Protein AF-A0A109FJD1-F1 (afdb_monomer_lite)

Foldseek 3Di:
DDDDDDDDDDDDDDDDDDDDDDDDDDDPPVVVVVVVVVVVVVVVVVVVVVVVVVVVVVVVVPVPDDPPPPDPDFDDDDADDLLNLLCVLQPGDDPLLVVVSVLLSCAVPVPVVDDPVLNVQQSVQCSVVRSDQWRARPVDPARWGFGDDPSYTDTDGHDDPVCPVCPVVRPPPVVPVVVVVVVPPD

pLDDT: mean 79.1, std 19.01, range [45.84, 98.25]

Structure (mmCIF, N/CA/C/O backbone):
data_AF-A0A109FJD1-F1
#
_entry.id   AF-A0A109FJD1-F1
#
loop_
_atom_site.group_PDB
_atom_site.id
_atom_site.type_symbol
_atom_site.label_atom_id
_atom_site.label_alt_id
_atom_site.label_comp_id
_atom_site.label_asym_id
_atom_site.label_entity_id
_atom_site.label_seq_id
_atom_site.pdbx_PDB_ins_code
_atom_site.Cartn_x
_atom_site.Cartn_y
_atom_site.Cartn_z
_atom_site.occupancy
_atom_site.B_iso_or_equiv
_atom_site.auth_seq_id
_atom_site.auth_comp_id
_atom_site.auth_asym_id
_atom_site.auth_atom_id
_atom_site.pdbx_PDB_model_num
ATOM 1 N N . MET A 1 1 ? 14.997 -7.482 -42.307 1.00 49.81 1 MET A N 1
ATOM 2 C CA . MET A 1 1 ? 13.687 -7.586 -42.983 1.00 49.81 1 MET A CA 1
ATOM 3 C C . MET A 1 1 ? 13.330 -9.052 -43.141 1.00 49.81 1 MET A C 1
ATOM 5 O O . MET A 1 1 ? 13.873 -9.652 -44.048 1.00 49.81 1 MET A O 1
ATOM 9 N N . LEU A 1 2 ? 12.473 -9.619 -42.292 1.00 47.22 2 LEU A N 1
ATOM 10 C CA . LEU A 1 2 ? 11.685 -10.825 -42.589 1.00 47.22 2 LEU A CA 1
ATOM 11 C C . LEU A 1 2 ? 10.472 -10.792 -41.646 1.00 47.22 2 LEU A C 1
ATOM 13 O O . LEU A 1 2 ? 10.624 -10.895 -40.432 1.00 47.22 2 LEU A O 1
ATOM 17 N N . GLY A 1 3 ? 9.299 -10.500 -42.211 1.00 45.84 3 GLY A N 1
ATOM 18 C CA . GLY A 1 3 ? 8.030 -10.373 -41.494 1.00 45.84 3 GLY A CA 1
ATOM 19 C C . GLY A 1 3 ? 7.325 -11.719 -41.351 1.00 45.84 3 GLY A C 1
ATOM 20 O O . GLY A 1 3 ? 7.374 -12.547 -42.259 1.00 45.84 3 GLY A O 1
ATOM 21 N N . LEU A 1 4 ? 6.656 -11.918 -40.217 1.00 63.09 4 LEU A N 1
ATOM 22 C CA . LEU A 1 4 ? 5.796 -13.071 -39.953 1.00 63.09 4 LEU A CA 1
ATOM 23 C C . LEU A 1 4 ? 4.315 -12.659 -40.068 1.00 63.09 4 LEU A C 1
ATOM 25 O O . LEU A 1 4 ? 3.967 -11.552 -39.649 1.00 63.09 4 LEU A O 1
ATOM 29 N N . PRO A 1 5 ? 3.436 -13.514 -40.624 1.00 65.62 5 PRO A N 1
ATOM 30 C CA . PRO A 1 5 ? 2.029 -13.183 -40.816 1.00 65.62 5 PRO A CA 1
ATOM 31 C C . PRO A 1 5 ? 1.189 -13.396 -39.547 1.00 65.62 5 PRO A C 1
ATOM 33 O O . PRO A 1 5 ? 1.209 -14.455 -38.920 1.00 65.62 5 PRO A O 1
ATOM 36 N N . VAL A 1 6 ? 0.394 -12.377 -39.220 1.00 64.12 6 VAL A N 1
ATOM 37 C CA . VAL A 1 6 ? -0.680 -12.391 -38.219 1.00 64.12 6 VAL A CA 1
ATOM 38 C C . VAL A 1 6 ? -1.896 -13.116 -38.798 1.00 64.12 6 VAL A C 1
ATOM 40 O O . VAL A 1 6 ? -2.381 -12.755 -39.868 1.00 64.12 6 VAL A O 1
ATOM 43 N N . ASN A 1 7 ? -2.406 -14.121 -38.085 1.00 58.47 7 ASN A N 1
ATOM 44 C CA . ASN A 1 7 ? -3.598 -14.875 -38.468 1.00 58.47 7 ASN A CA 1
ATOM 45 C C . ASN A 1 7 ? -4.717 -14.604 -37.447 1.00 58.47 7 ASN A C 1
ATOM 47 O O . ASN A 1 7 ? -4.737 -15.172 -36.356 1.00 58.47 7 ASN A O 1
ATOM 51 N N . THR A 1 8 ? -5.627 -13.687 -37.775 1.00 61.50 8 THR A N 1
ATOM 52 C CA . THR A 1 8 ? -6.788 -13.313 -36.958 1.00 61.50 8 THR A CA 1
ATOM 53 C C . THR A 1 8 ? -8.001 -14.161 -37.340 1.00 61.50 8 THR A C 1
ATOM 55 O O . THR A 1 8 ? -8.627 -13.956 -38.377 1.00 61.50 8 THR A O 1
ATOM 58 N N . ARG A 1 9 ? -8.376 -15.118 -36.481 1.00 64.38 9 ARG A N 1
ATOM 59 C CA . ARG A 1 9 ? -9.633 -15.876 -36.602 1.00 64.38 9 ARG A CA 1
ATOM 60 C C . ARG A 1 9 ? -10.670 -15.318 -35.626 1.00 64.38 9 ARG A C 1
ATOM 62 O O . ARG A 1 9 ? -10.532 -15.465 -34.417 1.00 64.38 9 ARG A O 1
ATOM 69 N N . ALA A 1 10 ? -11.704 -14.678 -36.165 1.00 69.25 10 ALA A N 1
ATOM 70 C CA . ALA A 1 10 ? -12.868 -14.209 -35.417 1.00 69.25 10 ALA A CA 1
ATOM 71 C C . ALA A 1 10 ? -13.862 -15.361 -35.140 1.00 69.25 10 ALA A C 1
ATOM 73 O O . ALA A 1 10 ? -14.080 -16.187 -36.032 1.00 69.25 10 ALA A O 1
ATOM 74 N N . PRO A 1 11 ? -14.509 -15.421 -33.959 1.00 71.06 11 PRO A N 1
ATOM 75 C CA . PRO A 1 11 ? -15.588 -16.370 -33.697 1.00 71.06 11 PRO A CA 1
ATOM 76 C C . PRO A 1 11 ? -16.971 -15.859 -34.166 1.00 71.06 11 PRO A C 1
ATOM 78 O O . PRO A 1 11 ? -17.219 -14.649 -34.191 1.00 71.06 11 PRO A O 1
ATOM 81 N N . PRO A 1 12 ? -17.899 -16.770 -34.528 1.00 64.31 12 PRO A N 1
ATOM 82 C CA . PRO A 1 12 ? -19.206 -16.427 -35.082 1.00 64.31 12 PRO A CA 1
ATOM 83 C C . PRO A 1 12 ? -20.255 -16.030 -34.025 1.00 64.31 12 PRO A C 1
ATOM 85 O O . PRO A 1 12 ? -20.358 -16.608 -32.944 1.00 64.31 12 PRO A O 1
ATOM 88 N N . ARG A 1 13 ? -21.090 -15.054 -34.410 1.00 58.47 13 ARG A N 1
ATOM 89 C CA . ARG A 1 13 ? -22.325 -14.605 -33.743 1.00 58.47 13 ARG A CA 1
ATOM 90 C C . ARG A 1 13 ? -23.317 -15.762 -33.561 1.00 58.47 13 ARG A C 1
ATOM 92 O O . ARG A 1 13 ? -23.808 -16.305 -34.547 1.00 58.47 13 ARG A O 1
ATOM 99 N N . SER A 1 14 ? -23.690 -16.050 -32.314 1.00 61.91 14 SER A N 1
ATOM 100 C CA . SER A 1 14 ? -24.817 -16.931 -31.983 1.00 61.91 14 SER A CA 1
ATOM 101 C C . SER A 1 14 ? -26.117 -16.134 -31.826 1.00 61.91 14 SER A C 1
ATOM 103 O O . SER A 1 14 ? -26.180 -15.096 -31.165 1.00 61.91 14 SER A O 1
ATOM 105 N N . THR A 1 15 ? -27.146 -16.626 -32.504 1.00 57.72 15 THR A N 1
ATOM 106 C CA . THR A 1 15 ? -28.485 -16.071 -32.703 1.00 57.72 15 THR A CA 1
ATOM 107 C C . THR A 1 15 ? -29.364 -16.130 -31.451 1.00 57.72 15 THR A C 1
ATOM 109 O O . THR A 1 15 ? -29.550 -17.194 -30.862 1.00 57.72 15 THR A O 1
ATOM 112 N N . ARG A 1 16 ? -30.002 -15.000 -31.114 1.00 52.22 16 ARG A N 1
ATOM 113 C CA . ARG A 1 16 ? -31.136 -14.921 -30.178 1.00 52.22 16 ARG A CA 1
ATOM 114 C C . ARG A 1 16 ? -32.320 -15.722 -30.721 1.00 52.22 16 ARG A C 1
ATOM 116 O O . ARG A 1 16 ? -32.785 -15.452 -31.824 1.00 52.22 16 ARG A O 1
ATOM 123 N N . ARG A 1 17 ? -32.860 -16.634 -29.913 1.00 57.47 17 ARG A N 1
ATOM 124 C CA . ARG A 1 17 ? -34.163 -17.262 -30.147 1.00 57.47 17 ARG A CA 1
ATOM 125 C C . ARG A 1 17 ? -35.140 -16.699 -29.113 1.00 57.47 17 ARG A C 1
ATOM 127 O O . ARG A 1 17 ? -35.022 -16.982 -27.926 1.00 57.47 17 ARG A O 1
ATOM 134 N N . ALA A 1 18 ? -36.043 -15.834 -29.569 1.00 51.66 18 ALA A N 1
ATOM 135 C CA . ALA A 1 18 ? -37.172 -15.353 -28.786 1.00 51.66 18 ALA A CA 1
ATOM 136 C C . ALA A 1 18 ? -38.241 -16.452 -28.754 1.00 51.66 18 ALA A C 1
ATOM 138 O O . ALA A 1 18 ? -38.672 -16.921 -29.805 1.00 51.66 18 ALA A O 1
ATOM 139 N N . LEU A 1 19 ? -38.643 -16.870 -27.556 1.00 60.66 19 LEU A N 1
ATOM 140 C CA . LEU A 1 19 ? -39.809 -17.718 -27.345 1.00 60.66 19 LEU A CA 1
ATOM 141 C C . LEU A 1 19 ? -40.914 -16.847 -26.756 1.00 60.66 19 LEU A C 1
ATOM 143 O O . LEU A 1 19 ? -40.830 -16.374 -25.625 1.00 60.66 19 LEU A O 1
ATOM 147 N N . SER A 1 20 ? -41.921 -16.604 -27.587 1.00 55.50 20 SER A N 1
ATOM 148 C CA . SER A 1 20 ? -43.222 -16.083 -27.201 1.00 55.50 20 SER A CA 1
ATOM 149 C C . SER A 1 20 ? -44.052 -17.227 -26.626 1.00 55.50 20 SER A C 1
ATOM 151 O O . SER A 1 20 ? -44.209 -18.257 -27.277 1.00 55.50 20 SER A O 1
ATOM 153 N N . SER A 1 21 ? -44.635 -17.030 -25.447 1.00 48.75 21 SER A N 1
ATOM 154 C CA . SER A 1 21 ? -45.634 -17.947 -24.893 1.00 48.75 21 SER A CA 1
ATOM 155 C C . SER A 1 21 ? -46.810 -17.165 -24.308 1.00 48.75 21 SER A C 1
ATOM 157 O O . SER A 1 21 ? -46.728 -16.572 -23.238 1.00 48.75 21 SER A O 1
ATOM 159 N N . SER A 1 22 ? -47.864 -17.133 -25.128 1.00 48.97 22 SER A N 1
ATOM 160 C CA . SER A 1 22 ? -49.299 -17.243 -24.831 1.00 48.97 22 SER A CA 1
ATOM 161 C C . SER A 1 22 ? -49.804 -16.891 -23.425 1.00 48.97 22 SER A C 1
ATOM 163 O O . SER A 1 22 ? -49.641 -17.654 -22.473 1.00 48.97 22 SER A O 1
ATOM 165 N N . ALA A 1 23 ? -50.569 -15.799 -23.362 1.00 48.03 23 ALA A N 1
ATOM 166 C CA . ALA A 1 23 ? -51.483 -15.477 -22.275 1.00 48.03 23 ALA A CA 1
ATOM 167 C C . ALA A 1 23 ? -52.759 -16.338 -22.367 1.00 48.03 23 ALA A C 1
ATOM 169 O O . ALA A 1 23 ? -53.509 -16.248 -23.338 1.00 48.03 23 ALA A O 1
ATOM 170 N N . GLY A 1 24 ? -53.004 -17.161 -21.345 1.00 45.94 24 GLY A N 1
ATOM 171 C CA . GLY A 1 24 ? -54.270 -17.859 -21.125 1.00 45.94 24 GLY A CA 1
ATOM 172 C C . GLY A 1 24 ? -55.135 -17.084 -20.134 1.00 45.94 24 GLY A C 1
ATOM 173 O O . GLY A 1 24 ? -54.788 -16.961 -18.962 1.00 45.94 24 GLY A O 1
ATOM 174 N N . SER A 1 25 ? -56.255 -16.552 -20.619 1.00 54.56 25 SER A N 1
ATOM 175 C CA . SER A 1 25 ? -57.298 -15.909 -19.816 1.00 54.56 25 SER A CA 1
ATOM 176 C C . SER A 1 25 ? -58.244 -16.972 -19.263 1.00 54.56 25 SER A C 1
ATOM 178 O O . SER A 1 25 ? -59.047 -17.523 -20.013 1.00 54.56 25 SER A O 1
ATOM 180 N N . THR A 1 26 ? -58.195 -17.243 -17.955 1.00 51.62 26 THR A N 1
ATOM 181 C CA . THR A 1 26 ? -59.226 -18.049 -17.280 1.00 51.62 26 THR A CA 1
ATOM 182 C C . THR A 1 26 ? -59.579 -17.515 -15.890 1.00 51.62 26 THR A C 1
ATOM 184 O O . THR A 1 26 ? -58.764 -17.510 -14.971 1.00 51.62 26 THR A O 1
ATOM 187 N N . SER A 1 27 ? -60.863 -17.181 -15.741 1.00 50.44 27 SER A N 1
ATOM 188 C CA . SER A 1 27 ? -61.660 -17.094 -14.506 1.00 50.44 27 SER A CA 1
ATOM 189 C C . SER A 1 27 ? -61.334 -15.963 -13.511 1.00 50.44 27 SER A C 1
ATOM 191 O O . SER A 1 27 ? -60.470 -16.047 -12.642 1.00 50.44 27 SER A O 1
ATOM 193 N N . SER A 1 28 ? -62.120 -14.887 -13.592 1.00 57.44 28 SER A N 1
ATOM 194 C CA . SER A 1 28 ? -61.986 -13.656 -12.800 1.00 57.44 28 SER A CA 1
ATOM 195 C C . SER A 1 28 ? -62.642 -13.696 -11.409 1.00 57.44 28 SER A C 1
ATOM 197 O O . SER A 1 28 ? -62.709 -12.659 -10.748 1.00 57.44 28 SER A O 1
ATOM 199 N N . TRP A 1 29 ? -63.094 -14.857 -10.916 1.00 51.25 29 TRP A N 1
ATOM 200 C CA . TRP A 1 29 ? -63.837 -14.922 -9.644 1.00 51.25 29 TRP A CA 1
ATOM 201 C C . TRP A 1 29 ? -63.125 -15.621 -8.481 1.00 51.25 29 TRP A C 1
ATOM 203 O O . TRP A 1 29 ? -63.390 -15.303 -7.324 1.00 51.25 29 TRP A O 1
ATOM 213 N N . THR A 1 30 ? -62.125 -16.461 -8.750 1.00 55.06 30 THR A N 1
ATOM 214 C CA . THR A 1 30 ? -61.234 -17.018 -7.714 1.00 55.06 30 THR A CA 1
ATOM 215 C C . THR A 1 30 ? -60.030 -16.107 -7.436 1.00 55.06 30 THR A C 1
ATOM 217 O O . THR A 1 30 ? -59.532 -16.058 -6.312 1.00 55.06 30 THR A O 1
ATOM 220 N N . SER A 1 31 ? -59.617 -15.296 -8.415 1.00 58.56 31 SER A N 1
ATOM 221 C CA . SER A 1 31 ? -58.395 -14.479 -8.370 1.00 58.56 31 SER A CA 1
ATOM 222 C C . SER A 1 31 ? -58.352 -13.447 -7.230 1.00 58.56 31 SER A C 1
ATOM 224 O O . SER A 1 31 ? -57.312 -13.283 -6.596 1.00 58.56 31 SER A O 1
ATOM 226 N N . ARG A 1 32 ? -59.480 -12.817 -6.864 1.00 65.88 32 ARG A N 1
ATOM 227 C CA . ARG A 1 32 ? -59.497 -11.843 -5.751 1.00 65.88 32 ARG A CA 1
ATOM 228 C C . ARG A 1 32 ? -59.215 -12.479 -4.388 1.00 65.88 32 ARG A C 1
ATOM 230 O O . ARG A 1 32 ? -58.542 -11.861 -3.572 1.00 65.88 32 ARG A O 1
ATOM 237 N N . ARG A 1 33 ? -59.684 -13.707 -4.136 1.00 76.38 33 ARG A N 1
ATOM 238 C CA . ARG A 1 33 ? -59.416 -14.402 -2.862 1.00 76.38 33 ARG A CA 1
ATOM 239 C C . ARG A 1 33 ? -57.966 -14.878 -2.781 1.00 76.38 33 ARG A C 1
ATOM 241 O O . ARG A 1 33 ? -57.342 -14.734 -1.734 1.00 76.38 33 ARG A O 1
ATOM 248 N N . TYR A 1 34 ? -57.416 -15.355 -3.897 1.00 79.06 34 TYR A N 1
ATOM 249 C CA . TYR A 1 34 ? -56.001 -15.717 -3.982 1.00 79.06 34 TYR A CA 1
ATOM 250 C C . TYR A 1 34 ? -55.080 -14.504 -3.828 1.00 79.06 34 TYR A C 1
ATOM 252 O O . TYR A 1 34 ? -54.094 -14.586 -3.106 1.00 79.06 34 TYR A O 1
ATOM 260 N N . LEU A 1 35 ? -55.421 -13.360 -4.426 1.00 79.94 35 LEU A N 1
ATOM 261 C CA . LEU A 1 35 ? -54.614 -12.145 -4.321 1.00 79.94 35 LEU A CA 1
ATOM 262 C C . LEU A 1 35 ? -54.555 -11.614 -2.881 1.00 79.94 35 LEU A C 1
ATOM 264 O O . LEU A 1 35 ? -53.484 -11.235 -2.416 1.00 79.94 35 LEU A O 1
ATOM 268 N N . VAL A 1 36 ? -55.669 -11.662 -2.142 1.00 83.31 36 VAL A N 1
ATOM 269 C CA . VAL A 1 36 ? -55.687 -11.283 -0.718 1.00 83.31 36 VAL A CA 1
ATOM 270 C C . VAL A 1 36 ? -54.828 -12.237 0.117 1.00 83.31 36 VAL A C 1
ATO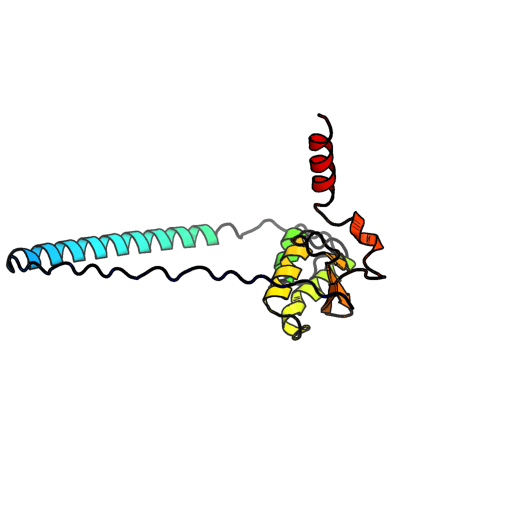M 272 O O . VAL A 1 36 ? -54.012 -11.773 0.909 1.00 83.31 36 VAL A O 1
ATOM 275 N N . LEU A 1 37 ? -54.939 -13.554 -0.092 1.00 84.06 37 LEU A N 1
ATOM 276 C CA . LEU A 1 37 ? -54.106 -14.537 0.614 1.00 84.06 37 LEU A CA 1
ATOM 277 C C . LEU A 1 37 ? -52.610 -14.343 0.331 1.00 84.06 37 LEU A C 1
ATOM 279 O O . LEU A 1 37 ? -51.811 -14.336 1.264 1.00 84.06 37 LEU A O 1
ATOM 283 N N . VAL A 1 38 ? -52.230 -14.118 -0.931 1.00 86.44 38 VAL A N 1
ATOM 284 C CA . VAL A 1 38 ? -50.830 -13.866 -1.311 1.00 86.44 38 VAL A CA 1
ATOM 285 C C . VAL A 1 38 ? -50.305 -12.587 -0.656 1.00 86.44 38 VAL A C 1
ATOM 287 O O . VAL A 1 38 ? -49.197 -12.596 -0.123 1.00 86.44 38 VAL A O 1
ATOM 290 N N . LEU A 1 39 ? -51.095 -11.509 -0.619 1.00 88.19 39 LEU A N 1
ATOM 291 C CA . LEU A 1 39 ? -50.696 -10.267 0.051 1.00 88.19 39 LEU A CA 1
ATOM 292 C C . LEU A 1 39 ? -50.501 -10.457 1.562 1.00 88.19 39 LEU A C 1
ATOM 294 O O . LEU A 1 39 ? -49.508 -9.971 2.104 1.00 88.19 39 LEU A O 1
ATOM 298 N N . PHE A 1 40 ? -51.380 -11.208 2.235 1.00 89.38 40 PHE A N 1
ATOM 299 C CA . PHE A 1 40 ? -51.209 -11.532 3.656 1.00 89.38 40 PHE A CA 1
ATOM 300 C C . PHE A 1 40 ? -49.962 -12.389 3.914 1.00 89.38 40 PHE A C 1
ATOM 302 O O . PHE A 1 40 ? -49.220 -12.111 4.857 1.00 89.38 40 PHE A O 1
ATOM 309 N N . CYS A 1 41 ? -49.678 -13.379 3.063 1.00 90.31 41 CYS A N 1
ATOM 310 C CA . CYS A 1 41 ? -48.459 -14.184 3.172 1.00 90.31 41 CYS A CA 1
ATOM 311 C C . CYS A 1 41 ? -47.192 -13.340 2.975 1.00 90.31 41 CYS A C 1
ATOM 313 O O . CYS A 1 41 ? -46.251 -13.463 3.758 1.00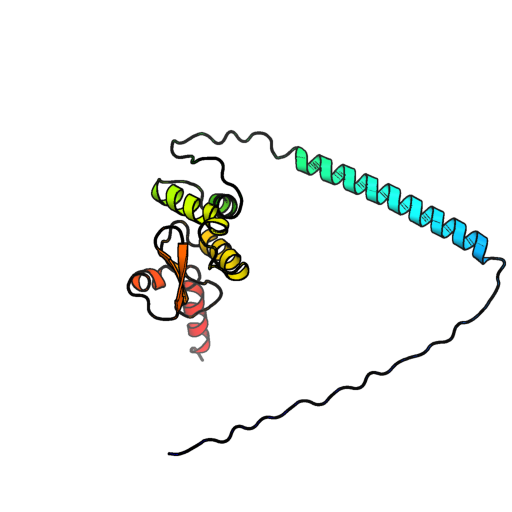 90.31 41 CYS A O 1
ATOM 315 N N . MET A 1 42 ? -47.173 -12.454 1.974 1.00 92.25 42 MET A N 1
ATOM 316 C CA . MET A 1 42 ? -46.027 -11.578 1.708 1.00 92.25 42 MET A CA 1
ATOM 317 C C . MET A 1 42 ? -45.814 -10.562 2.837 1.00 92.25 42 MET A C 1
ATOM 319 O O . MET A 1 42 ? -44.679 -10.358 3.262 1.00 92.25 42 MET A O 1
ATOM 323 N N . ALA A 1 43 ? -46.888 -9.977 3.378 1.00 90.19 43 ALA A N 1
ATOM 324 C CA . ALA A 1 43 ? -46.806 -9.074 4.526 1.00 90.19 43 ALA A CA 1
ATOM 325 C C . ALA A 1 43 ? -46.304 -9.798 5.788 1.00 90.19 43 ALA A C 1
ATOM 327 O O . ALA A 1 43 ? -45.419 -9.290 6.476 1.00 90.19 43 ALA A O 1
ATOM 328 N N . GLY A 1 44 ? -46.800 -11.011 6.060 1.00 89.12 44 GLY A N 1
ATOM 329 C CA . GLY A 1 44 ? -46.321 -11.841 7.167 1.00 89.12 44 GLY A CA 1
ATOM 330 C C . GLY A 1 44 ? -44.837 -12.194 7.037 1.00 89.12 44 GLY A C 1
ATOM 331 O O . GLY A 1 44 ? -44.074 -12.022 7.988 1.00 89.12 44 GLY A O 1
ATOM 332 N N . ALA A 1 45 ? -44.399 -12.608 5.844 1.00 87.81 45 ALA A N 1
ATOM 333 C CA . ALA A 1 45 ? -42.994 -12.900 5.567 1.00 87.81 45 ALA A CA 1
ATOM 334 C C . ALA A 1 45 ? -42.101 -11.659 5.732 1.00 87.81 45 ALA A C 1
ATOM 336 O O . ALA A 1 45 ? -41.028 -11.758 6.327 1.00 87.81 45 ALA A O 1
ATOM 337 N N . LEU A 1 46 ? -42.556 -10.484 5.280 1.00 89.12 46 LEU A N 1
ATOM 338 C CA . LEU A 1 46 ? -41.833 -9.221 5.440 1.00 89.12 46 LEU A CA 1
ATOM 339 C C . LEU A 1 46 ? -41.654 -8.858 6.923 1.00 89.12 46 LEU A C 1
ATOM 341 O O . LEU A 1 46 ? -40.553 -8.504 7.337 1.00 89.12 46 LEU A O 1
ATOM 345 N N . VAL A 1 47 ? -42.702 -8.996 7.742 1.00 86.25 47 VAL A N 1
ATOM 346 C CA . VAL A 1 47 ? -42.636 -8.717 9.189 1.00 86.25 47 VAL A CA 1
ATOM 347 C C . VAL A 1 47 ? -41.669 -9.670 9.896 1.00 86.25 47 VAL A C 1
ATOM 349 O O . VAL A 1 47 ? -40.879 -9.233 10.736 1.00 86.25 47 VAL A O 1
ATOM 352 N N . VAL A 1 48 ? -41.671 -10.959 9.545 1.00 82.25 48 VAL A N 1
ATOM 353 C CA . VAL A 1 48 ? -40.702 -11.929 10.086 1.00 82.25 48 VAL A CA 1
ATOM 354 C C . VAL A 1 48 ? -39.277 -11.573 9.655 1.00 82.25 48 VAL A C 1
ATOM 356 O O . VAL A 1 48 ? -38.363 -11.600 10.480 1.00 82.25 48 VAL A O 1
ATOM 359 N N . PHE A 1 49 ? -39.078 -11.181 8.395 1.00 80.12 49 PHE A N 1
ATOM 360 C CA . PHE A 1 49 ? -37.763 -10.816 7.869 1.00 80.12 49 PHE A CA 1
ATOM 361 C C . PHE A 1 49 ? -37.204 -9.545 8.528 1.00 80.12 49 PHE A C 1
ATOM 363 O O . PHE A 1 49 ? -36.039 -9.523 8.928 1.00 80.12 49 PHE A O 1
ATOM 370 N N . LEU A 1 50 ? -38.038 -8.519 8.725 1.00 78.19 50 LEU A N 1
ATOM 371 C CA . LEU A 1 50 ? -37.662 -7.283 9.420 1.00 78.19 50 LEU A CA 1
ATOM 372 C C . LEU A 1 50 ? -37.329 -7.537 10.900 1.00 78.19 50 LEU A C 1
ATOM 374 O O . LEU A 1 50 ? -36.314 -7.043 11.396 1.00 78.19 50 LEU A O 1
ATOM 378 N N . ASN A 1 51 ? -38.107 -8.376 11.593 1.00 73.19 51 ASN A N 1
ATOM 379 C CA . ASN A 1 51 ? -37.800 -8.773 12.973 1.00 73.19 51 ASN A CA 1
ATOM 380 C C . ASN A 1 51 ? -36.498 -9.593 13.069 1.00 73.19 51 ASN A C 1
ATOM 382 O O . ASN A 1 51 ? -35.696 -9.383 13.982 1.00 73.19 51 ASN A O 1
ATOM 386 N N . ALA A 1 52 ? -36.233 -10.479 12.103 1.00 71.31 52 ALA A N 1
ATOM 387 C CA . ALA A 1 52 ? -34.991 -11.248 12.045 1.00 71.31 52 ALA A CA 1
ATOM 388 C C . ALA A 1 52 ? -33.758 -10.371 11.754 1.00 71.31 52 ALA A C 1
ATOM 390 O O . ALA A 1 52 ? -32.679 -10.628 12.297 1.00 71.31 52 ALA A O 1
ATOM 391 N N . GLN A 1 53 ? -33.895 -9.322 10.935 1.00 70.38 53 GLN A N 1
ATOM 392 C CA . GLN A 1 53 ? -32.818 -8.353 10.709 1.00 70.38 53 GLN A CA 1
ATOM 393 C C . GLN A 1 53 ? -32.535 -7.499 11.952 1.00 70.38 53 GLN A C 1
ATOM 395 O O . GLN A 1 53 ? -31.369 -7.304 12.298 1.00 70.38 53 GLN A O 1
ATOM 400 N N . SER A 1 54 ? -33.571 -7.080 12.684 1.00 63.34 54 SER A N 1
ATOM 401 C CA . SER A 1 54 ? -33.413 -6.329 13.938 1.00 63.34 54 SER A CA 1
ATOM 402 C C . SER A 1 54 ? -32.635 -7.128 15.000 1.00 63.34 54 SER A C 1
ATOM 404 O O . SER A 1 54 ? -31.684 -6.626 15.609 1.00 63.34 54 SER A O 1
ATOM 406 N N . ALA A 1 55 ? -32.927 -8.428 15.140 1.00 57.94 55 ALA A N 1
ATOM 407 C CA . ALA A 1 55 ? -32.208 -9.313 16.060 1.00 57.94 55 ALA A CA 1
ATOM 408 C C . ALA A 1 55 ? -30.733 -9.555 15.667 1.00 57.94 55 ALA A C 1
ATOM 410 O O . ALA A 1 55 ? -29.887 -9.785 16.539 1.00 57.94 55 ALA A O 1
ATOM 411 N N . LYS A 1 56 ? -30.396 -9.485 14.369 1.00 56.38 56 LYS A N 1
ATOM 412 C CA . LYS A 1 56 ? -29.005 -9.590 13.890 1.00 56.38 56 LYS A CA 1
ATOM 413 C C . LYS A 1 56 ? -28.205 -8.309 14.150 1.00 56.38 56 LYS A C 1
ATOM 415 O O . LYS A 1 56 ? -27.059 -8.416 14.587 1.00 56.38 56 LYS A O 1
ATOM 420 N N . SER A 1 57 ? -28.806 -7.126 13.998 1.00 56.34 57 SER A N 1
ATOM 421 C CA . SER A 1 57 ? -28.140 -5.853 14.327 1.00 56.34 57 SER A CA 1
ATOM 422 C C . SER A 1 57 ? -27.829 -5.715 15.822 1.00 56.34 57 SER A C 1
ATOM 424 O O . SER A 1 57 ? -26.749 -5.251 16.186 1.00 56.34 57 SER A O 1
ATOM 426 N N . ALA A 1 58 ? -28.695 -6.216 16.709 1.00 54.75 58 ALA A N 1
ATOM 427 C CA . ALA A 1 58 ? -28.445 -6.167 18.153 1.00 54.75 58 ALA A CA 1
ATOM 428 C C . ALA A 1 58 ? -27.280 -7.071 18.620 1.00 54.75 58 ALA A C 1
ATOM 430 O O . ALA A 1 58 ? -26.622 -6.769 19.618 1.00 54.75 58 ALA A O 1
ATOM 431 N N . ARG A 1 59 ? -26.972 -8.167 17.904 1.00 51.56 59 ARG A N 1
ATOM 432 C CA . ARG A 1 59 ? -25.842 -9.057 18.249 1.00 51.56 59 ARG A CA 1
ATOM 433 C C . ARG A 1 59 ? -24.483 -8.554 17.764 1.00 51.56 59 ARG A C 1
ATOM 435 O O . ARG A 1 59 ? -23.475 -8.931 18.358 1.00 51.56 59 ARG A O 1
ATOM 442 N N . LEU A 1 60 ? -24.440 -7.689 16.752 1.00 53.78 60 LEU A N 1
ATOM 443 C CA . LEU A 1 60 ? -23.191 -7.071 16.292 1.00 53.78 60 LEU A CA 1
ATOM 444 C C . LEU A 1 60 ? -22.763 -5.878 17.166 1.00 53.78 60 LEU A C 1
ATOM 446 O O . LEU A 1 60 ? -21.577 -5.578 17.234 1.00 53.78 60 LEU A O 1
ATOM 450 N N . GLY A 1 61 ? -23.682 -5.269 17.925 1.00 47.97 61 GLY A N 1
ATOM 451 C CA . GLY A 1 61 ? -23.365 -4.163 18.840 1.00 47.97 61 GLY A CA 1
ATOM 452 C C . GLY A 1 61 ? -22.724 -4.562 20.179 1.00 47.97 61 GLY A C 1
ATOM 453 O O . GLY A 1 61 ? -22.169 -3.708 20.861 1.00 47.97 61 GLY A O 1
ATOM 454 N N . ARG A 1 62 ? -22.767 -5.843 20.587 1.00 48.03 62 ARG A N 1
ATOM 455 C CA . ARG A 1 62 ? -22.375 -6.260 21.956 1.00 48.03 62 ARG A CA 1
ATOM 456 C C . ARG A 1 62 ? -21.049 -7.018 22.077 1.00 48.03 62 ARG A C 1
ATOM 458 O O . ARG A 1 62 ? -20.674 -7.385 23.184 1.00 48.03 62 ARG A O 1
ATOM 465 N N . ARG A 1 63 ? -20.321 -7.238 20.976 1.00 50.00 63 ARG A N 1
ATOM 466 C CA . ARG A 1 63 ? -18.948 -7.797 21.003 1.00 50.00 63 ARG A CA 1
ATOM 467 C C . ARG A 1 63 ? -17.842 -6.749 20.857 1.00 50.00 63 ARG A C 1
ATOM 469 O O . ARG A 1 63 ? -16.674 -7.114 20.849 1.00 50.00 63 ARG A O 1
ATOM 476 N N . SER A 1 64 ? -18.195 -5.465 20.808 1.00 49.19 64 SER A N 1
ATOM 477 C CA . SER A 1 64 ? -17.236 -4.357 20.699 1.00 49.19 64 SER A CA 1
ATOM 478 C C . SER A 1 64 ? -17.013 -3.617 22.023 1.00 49.19 64 SER A C 1
ATOM 480 O O . SER A 1 64 ? -16.744 -2.421 22.028 1.00 49.19 64 SER A O 1
ATOM 482 N N . LEU A 1 65 ? -17.143 -4.315 23.155 1.00 57.09 65 LEU A N 1
ATOM 483 C CA . LEU A 1 65 ? -16.774 -3.786 24.464 1.00 57.09 65 LEU A CA 1
ATOM 484 C C . LEU A 1 65 ? -15.715 -4.688 25.101 1.00 57.09 65 LEU A C 1
ATOM 486 O O . LEU A 1 65 ? -15.984 -5.815 25.510 1.00 57.09 65 LEU A O 1
ATOM 490 N N . SER A 1 66 ? -14.521 -4.104 25.206 1.00 47.53 66 SER A N 1
ATOM 491 C CA . SER A 1 66 ? -13.616 -4.294 26.339 1.00 47.53 66 SER A CA 1
ATOM 492 C C . SER A 1 66 ? -12.743 -5.547 26.330 1.00 47.53 66 SER A C 1
ATOM 494 O O . SER A 1 66 ? -12.745 -6.325 27.280 1.00 47.53 66 SER A O 1
ATOM 496 N N . ARG A 1 67 ? -11.859 -5.667 25.334 1.00 47.69 67 ARG A N 1
ATOM 497 C CA . ARG A 1 67 ? -10.494 -6.086 25.679 1.00 47.69 67 ARG A CA 1
ATOM 498 C C . ARG A 1 67 ? -9.698 -4.803 25.922 1.00 47.69 67 ARG A C 1
ATOM 500 O O . ARG A 1 67 ? -9.511 -4.054 24.964 1.00 47.69 67 ARG A O 1
ATOM 507 N N . PRO A 1 68 ? -9.273 -4.503 27.162 1.00 46.62 68 PRO A N 1
ATOM 508 C CA . PRO A 1 68 ? -8.326 -3.425 27.393 1.00 46.62 68 PRO A CA 1
ATOM 509 C C . PRO A 1 68 ? -7.078 -3.777 26.586 1.00 46.62 68 PRO A C 1
ATOM 511 O O . PRO A 1 68 ? -6.433 -4.794 26.849 1.00 46.62 68 PRO A O 1
ATOM 514 N N . ARG A 1 69 ? -6.789 -2.993 25.544 1.00 52.41 69 ARG A N 1
ATOM 515 C CA . ARG A 1 69 ? -5.507 -3.041 24.841 1.00 52.41 69 ARG A CA 1
ATOM 516 C C . ARG A 1 69 ? -4.490 -2.574 25.878 1.00 52.41 69 ARG A C 1
ATOM 518 O O . ARG A 1 69 ? -4.393 -1.386 26.165 1.00 52.41 69 ARG A O 1
ATOM 525 N N . THR A 1 70 ? -3.831 -3.523 26.536 1.00 48.00 70 THR A N 1
ATOM 526 C CA . THR A 1 70 ? -2.746 -3.243 27.469 1.00 48.00 70 THR A CA 1
ATOM 527 C C . THR A 1 70 ? -1.686 -2.456 26.709 1.00 48.00 70 THR A C 1
ATOM 529 O O . THR A 1 70 ? -1.097 -2.912 25.726 1.00 48.00 70 THR A O 1
ATOM 532 N N . SER A 1 71 ? -1.558 -1.201 27.122 1.00 47.19 71 SER A N 1
ATOM 533 C CA . SER A 1 71 ? -0.823 -0.139 26.463 1.00 47.19 71 SER A CA 1
ATOM 534 C C . SER A 1 71 ? 0.678 -0.314 26.674 1.00 47.19 71 SER A C 1
ATOM 536 O O . SER A 1 71 ? 1.280 0.288 27.560 1.00 47.19 71 SER A O 1
ATOM 538 N N . SER A 1 72 ? 1.309 -1.128 25.841 1.00 50.25 72 SER A N 1
ATOM 539 C CA . SER A 1 72 ? 2.759 -1.101 25.661 1.00 50.25 72 SER A CA 1
ATOM 540 C C . SER A 1 72 ? 3.138 0.020 24.679 1.00 50.25 72 SER A C 1
ATOM 542 O O . SER A 1 72 ? 3.371 -0.221 23.504 1.00 50.25 72 SER A O 1
ATOM 544 N N . GLY A 1 73 ? 3.127 1.265 25.164 1.00 52.41 73 GLY A N 1
ATOM 545 C CA . GLY A 1 73 ? 4.088 2.331 24.824 1.00 52.41 73 GLY A CA 1
ATOM 546 C C . GLY A 1 73 ? 4.303 2.846 23.388 1.00 52.41 73 GLY A C 1
ATOM 547 O O . GLY A 1 73 ? 5.119 3.751 23.245 1.00 52.41 73 GLY A O 1
ATOM 548 N N . LEU A 1 74 ? 3.636 2.348 22.343 1.00 59.25 74 LEU A N 1
ATOM 549 C CA . LEU A 1 74 ? 3.850 2.801 20.950 1.00 59.25 74 LEU A CA 1
ATOM 550 C C . LEU A 1 74 ? 2.558 2.942 20.121 1.00 59.25 74 LEU A C 1
ATOM 552 O O . LEU A 1 74 ? 2.609 2.921 18.897 1.00 59.25 74 LEU A O 1
ATOM 556 N N . TYR A 1 75 ? 1.402 3.084 20.770 1.00 60.34 75 TYR A N 1
ATOM 557 C CA . TYR A 1 75 ? 0.127 3.214 20.063 1.00 60.34 75 TYR A CA 1
ATOM 558 C C . TYR A 1 75 ? -0.003 4.614 19.452 1.00 60.34 75 TYR A C 1
ATOM 560 O O . TYR A 1 75 ? -0.073 5.612 20.175 1.00 60.34 75 TYR A O 1
ATOM 568 N N . GLY A 1 76 ? 0.010 4.673 18.123 1.00 62.56 76 GLY A N 1
ATOM 569 C CA . GLY A 1 76 ? -0.293 5.852 17.331 1.00 62.56 76 GLY A CA 1
ATOM 570 C C . GLY A 1 76 ? -1.743 6.298 17.515 1.00 62.56 76 GLY A C 1
ATOM 571 O O . GLY A 1 76 ? -2.533 5.684 18.233 1.00 62.56 76 GLY A O 1
ATOM 572 N N . LYS A 1 77 ? -2.086 7.427 16.892 1.00 78.44 77 LYS A N 1
ATOM 573 C CA . LYS A 1 77 ? -3.454 7.969 16.888 1.00 78.44 77 LYS A CA 1
ATOM 574 C C . LYS A 1 77 ? -4.434 6.931 16.336 1.00 78.44 77 LYS A C 1
ATOM 576 O O . LYS A 1 77 ? -4.054 6.149 15.469 1.00 78.44 77 LYS A O 1
ATOM 581 N N . ASP A 1 78 ? -5.692 6.984 16.777 1.00 87.31 78 ASP A N 1
ATOM 582 C CA . ASP 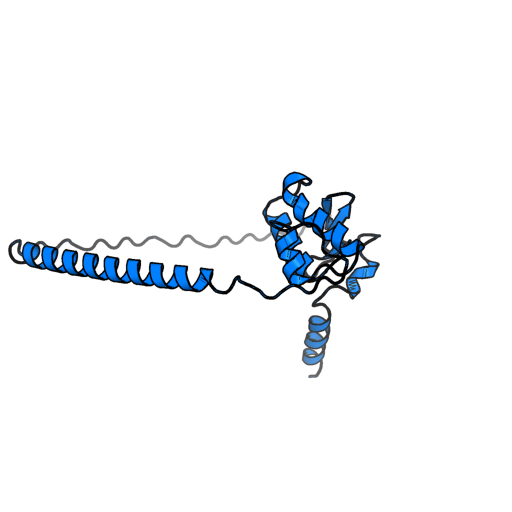A 1 78 ? -6.757 6.166 16.191 1.00 87.31 78 ASP A CA 1
ATOM 583 C C . ASP A 1 78 ? -6.783 6.346 14.666 1.00 87.31 78 ASP A C 1
ATOM 585 O O . ASP A 1 78 ? -6.929 7.461 14.152 1.00 87.31 78 ASP A O 1
ATOM 589 N N . ARG A 1 79 ? -6.602 5.234 13.948 1.00 91.31 79 ARG A N 1
ATOM 590 C CA . ARG A 1 79 ? -6.512 5.214 12.488 1.00 91.31 79 ARG A CA 1
ATOM 591 C C . ARG A 1 79 ? -7.869 4.936 11.866 1.00 91.31 79 ARG A C 1
ATOM 593 O O . ARG A 1 79 ? -8.710 4.238 12.432 1.00 91.31 79 ARG A O 1
ATOM 600 N N . VAL A 1 80 ? -8.051 5.420 10.642 1.00 93.31 80 VAL A N 1
ATOM 601 C CA . VAL A 1 80 ? -9.229 5.137 9.807 1.00 93.31 80 VAL A CA 1
ATOM 602 C C . VAL A 1 80 ? -8.805 4.685 8.407 1.00 93.31 80 VAL A C 1
ATOM 604 O O . VAL A 1 80 ? -7.635 4.792 8.039 1.00 93.31 80 VAL A O 1
ATOM 607 N N . GLY A 1 81 ? -9.751 4.145 7.635 1.00 94.75 81 GLY A N 1
ATOM 608 C CA . GLY A 1 81 ? -9.529 3.747 6.242 1.00 94.75 81 GLY A CA 1
ATOM 609 C C . GLY A 1 81 ? -8.424 2.697 6.068 1.00 94.75 81 GLY A C 1
ATOM 610 O O . GLY A 1 81 ? -8.324 1.746 6.848 1.00 94.75 81 GLY A O 1
ATOM 611 N N . ALA A 1 82 ? -7.592 2.894 5.043 1.00 96.00 82 ALA A N 1
ATOM 612 C CA . ALA A 1 82 ? -6.490 2.007 4.671 1.00 96.00 82 ALA A CA 1
ATOM 613 C C . ALA A 1 82 ? -5.476 1.785 5.810 1.00 96.00 82 ALA A C 1
ATOM 615 O O . ALA A 1 82 ? -5.100 0.645 6.082 1.00 96.00 82 ALA A O 1
ATOM 616 N N . GLY A 1 83 ? -5.092 2.839 6.539 1.00 95.69 83 GLY A N 1
ATOM 617 C CA . GLY A 1 83 ? 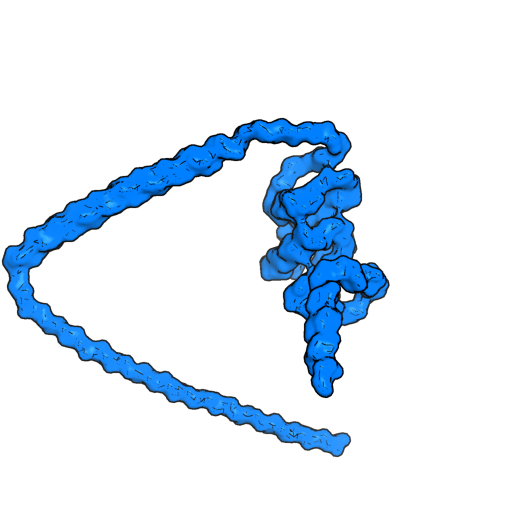-4.169 2.726 7.674 1.00 95.69 83 GLY A CA 1
ATOM 618 C C . GLY A 1 83 ? -4.700 1.810 8.780 1.00 95.69 83 GLY A C 1
ATOM 619 O O . GLY A 1 83 ? -3.987 0.922 9.238 1.00 95.69 83 GLY A O 1
ATOM 620 N N . ALA A 1 84 ? -5.977 1.946 9.152 1.00 95.56 84 ALA A N 1
ATOM 621 C CA . ALA A 1 84 ? -6.615 1.076 10.149 1.00 95.56 84 ALA A CA 1
ATOM 622 C C . ALA A 1 84 ? -6.740 -0.377 9.680 1.00 95.56 84 ALA A C 1
ATOM 624 O O . ALA A 1 84 ? -6.720 -1.321 10.473 1.00 95.56 84 ALA A O 1
ATOM 625 N N . GLU A 1 85 ? -6.943 -0.568 8.380 1.00 96.62 85 GLU A N 1
ATOM 626 C CA . GLU A 1 85 ? -7.057 -1.890 7.791 1.00 96.62 85 GLU A CA 1
ATOM 627 C C . GLU A 1 85 ? -5.733 -2.647 7.808 1.00 96.62 85 GLU A C 1
ATOM 629 O O . GLU A 1 85 ? -5.711 -3.829 8.163 1.00 96.62 85 GLU A O 1
ATOM 634 N N . VAL A 1 86 ? -4.636 -1.961 7.501 1.00 96.81 86 VAL A N 1
ATOM 635 C CA . VAL A 1 86 ? -3.299 -2.548 7.563 1.00 96.81 86 VAL A CA 1
ATOM 636 C C . VAL A 1 86 ? -2.808 -2.672 9.010 1.00 96.81 86 VAL A C 1
ATOM 638 O O . VAL A 1 86 ? -2.229 -3.700 9.357 1.00 96.81 86 VAL A O 1
ATOM 641 N N . GLU A 1 87 ? -3.118 -1.721 9.899 1.00 96.00 87 GLU A N 1
ATOM 642 C CA . GLU A 1 87 ? -2.799 -1.819 11.335 1.00 96.00 87 GLU A CA 1
ATOM 643 C C . GLU A 1 87 ? -3.414 -3.080 11.959 1.00 96.00 87 GLU A C 1
ATOM 645 O O . GLU A 1 87 ? -2.767 -3.764 12.748 1.00 96.00 87 GLU A O 1
ATOM 650 N N . ARG A 1 88 ? -4.640 -3.455 11.571 1.00 95.19 88 ARG A N 1
ATOM 651 C CA . ARG A 1 88 ? -5.269 -4.697 12.048 1.00 95.19 88 ARG A CA 1
ATOM 652 C C . ARG A 1 88 ? -4.487 -5.958 11.668 1.00 95.19 88 ARG A C 1
ATOM 654 O O . ARG A 1 88 ? -4.517 -6.918 12.433 1.00 95.19 88 ARG A O 1
ATOM 661 N N . ALA A 1 89 ? -3.817 -5.964 10.516 1.00 95.69 89 ALA A N 1
ATOM 662 C CA . ALA A 1 89 ? -3.008 -7.096 10.061 1.00 95.69 89 ALA A CA 1
ATOM 663 C C . ALA A 1 89 ? -1.594 -7.076 10.666 1.00 95.69 89 ALA A C 1
ATOM 665 O O . ALA A 1 89 ? -1.098 -8.092 11.148 1.00 95.69 89 ALA A O 1
ATOM 666 N N . CYS A 1 90 ? -0.953 -5.909 10.678 1.00 94.94 90 CYS A N 1
ATOM 667 C CA . CYS A 1 90 ? 0.457 -5.761 11.032 1.00 94.94 90 CYS A CA 1
ATOM 668 C C . CYS A 1 90 ? 0.695 -5.488 12.526 1.00 94.94 90 CYS A C 1
ATOM 670 O O . CYS A 1 90 ? 1.734 -5.866 13.088 1.00 94.94 90 CYS A O 1
ATOM 672 N N . GLY A 1 91 ? -0.274 -4.856 13.188 1.00 93.81 91 GLY A N 1
ATOM 673 C CA . GLY A 1 91 ? -0.093 -4.151 14.452 1.00 93.81 91 GLY A CA 1
ATOM 674 C C . GLY A 1 91 ? 0.761 -2.891 14.289 1.00 93.81 91 GLY A C 1
ATOM 675 O O . GLY A 1 91 ? 1.295 -2.618 13.220 1.00 93.81 91 GLY A O 1
ATOM 676 N N . GLU A 1 92 ? 0.938 -2.146 15.375 1.00 91.25 92 GLU A N 1
ATOM 677 C CA . GLU A 1 92 ? 1.838 -0.994 15.447 1.00 91.25 92 GLU A CA 1
ATOM 678 C C . GLU A 1 92 ? 2.876 -1.265 16.540 1.00 91.25 92 GLU A C 1
ATOM 680 O O . GLU A 1 92 ? 2.598 -1.157 17.731 1.00 91.25 92 GLU A O 1
ATOM 685 N N . ARG A 1 93 ? 4.055 -1.758 16.140 1.00 89.38 93 ARG A N 1
ATOM 686 C CA . ARG A 1 93 ? 5.048 -2.330 17.074 1.00 89.38 93 ARG A CA 1
ATOM 687 C C . ARG A 1 93 ? 6.293 -1.468 17.250 1.00 89.38 93 ARG A C 1
ATOM 689 O O . ARG A 1 93 ? 7.074 -1.706 18.164 1.00 89.38 93 ARG A O 1
ATOM 696 N N . ASN A 1 94 ? 6.525 -0.522 16.345 1.00 91.38 94 ASN A N 1
ATOM 697 C CA . ASN A 1 94 ? 7.686 0.361 16.341 1.00 91.38 94 ASN A CA 1
ATOM 698 C C . ASN A 1 94 ? 7.370 1.651 15.571 1.00 91.38 94 ASN A C 1
ATOM 700 O O . ASN A 1 94 ? 6.429 1.694 14.782 1.00 91.38 94 ASN A O 1
ATOM 704 N N . LYS A 1 95 ? 8.196 2.684 15.778 1.00 90.88 95 LYS A N 1
ATOM 705 C CA . LYS A 1 95 ? 8.024 4.006 15.153 1.00 90.88 95 LYS A CA 1
ATOM 706 C C . LYS A 1 95 ? 8.072 3.972 13.622 1.00 90.88 95 LYS A C 1
ATOM 708 O O . LYS A 1 95 ? 7.388 4.760 12.984 1.00 90.88 95 LYS A O 1
ATOM 713 N N . GLY A 1 96 ? 8.868 3.079 13.031 1.00 91.56 96 GLY A N 1
ATOM 714 C CA . GLY A 1 96 ? 8.925 2.934 11.573 1.00 91.56 96 GLY A CA 1
ATOM 715 C C . GLY A 1 96 ? 7.588 2.456 11.009 1.00 91.56 96 GLY A C 1
ATOM 716 O O . GLY A 1 96 ? 7.099 2.997 10.023 1.00 91.56 96 GLY A O 1
ATOM 717 N N . LEU A 1 97 ? 6.952 1.506 11.696 1.00 93.19 97 LEU A N 1
ATOM 718 C CA . LEU A 1 97 ? 5.637 1.003 11.324 1.00 93.19 97 LEU A CA 1
ATOM 719 C C . LEU A 1 97 ? 4.539 2.052 11.540 1.00 93.19 97 LEU A C 1
ATOM 721 O O . LEU A 1 97 ? 3.649 2.146 10.708 1.00 93.19 97 LEU A O 1
ATOM 725 N N . THR A 1 98 ? 4.632 2.879 12.587 1.00 93.62 98 THR A N 1
ATOM 726 C CA . THR A 1 98 ? 3.752 4.048 12.778 1.00 93.62 98 THR A CA 1
ATOM 727 C C . THR A 1 98 ? 3.777 4.973 11.565 1.00 93.62 98 THR A C 1
ATOM 729 O O . THR A 1 98 ? 2.729 5.237 10.984 1.00 93.62 98 THR A O 1
ATOM 732 N N . LEU A 1 99 ? 4.970 5.403 11.137 1.00 92.88 99 LEU A N 1
ATOM 733 C CA . LEU A 1 99 ? 5.128 6.297 9.983 1.00 92.88 99 LEU A CA 1
ATOM 734 C C . LEU A 1 99 ? 4.589 5.664 8.698 1.00 92.88 99 LEU A C 1
ATOM 736 O O . LEU A 1 99 ? 3.926 6.313 7.896 1.00 92.88 99 LEU A O 1
ATOM 740 N N . TRP A 1 100 ? 4.842 4.373 8.515 1.00 95.25 100 TRP A N 1
ATOM 741 C CA . TRP A 1 100 ? 4.355 3.634 7.359 1.00 95.25 100 TRP A CA 1
ATOM 742 C C . TRP A 1 100 ? 2.821 3.477 7.356 1.00 95.25 100 TRP A C 1
ATOM 744 O O . TRP A 1 100 ? 2.186 3.579 6.308 1.00 95.25 100 TRP A O 1
ATOM 754 N N . LEU A 1 101 ? 2.197 3.296 8.525 1.00 96.06 101 LEU A N 1
ATOM 755 C CA . LEU A 1 101 ? 0.738 3.286 8.664 1.00 96.06 101 LEU A CA 1
ATOM 756 C C . LEU A 1 101 ? 0.120 4.679 8.459 1.00 96.06 101 LEU A C 1
ATOM 758 O O . LEU A 1 101 ? -0.986 4.764 7.924 1.00 96.06 101 LEU A O 1
ATOM 762 N N . ASP A 1 102 ? 0.815 5.755 8.848 1.00 95.19 102 ASP A N 1
ATOM 763 C CA . ASP A 1 102 ? 0.393 7.138 8.575 1.00 95.19 102 ASP A CA 1
ATOM 764 C C . ASP A 1 102 ? 0.311 7.395 7.064 1.00 95.19 102 ASP A C 1
ATOM 766 O O . ASP A 1 102 ? -0.712 7.875 6.578 1.00 95.19 102 ASP A O 1
ATOM 770 N N . VAL A 1 103 ? 1.334 6.975 6.314 1.00 96.06 103 VAL A N 1
ATOM 771 C CA . VAL A 1 103 ? 1.357 7.034 4.843 1.00 96.06 103 VAL A CA 1
ATOM 772 C C . VAL A 1 103 ? 0.164 6.291 4.236 1.00 96.06 103 VAL A C 1
ATOM 774 O O . VAL A 1 103 ? -0.541 6.819 3.378 1.00 96.06 103 VAL A O 1
ATOM 777 N N . LEU A 1 104 ? -0.113 5.069 4.700 1.00 97.06 104 LEU A N 1
ATOM 778 C CA . LEU A 1 104 ? -1.248 4.283 4.204 1.00 97.06 104 LEU A CA 1
ATOM 779 C C . LEU A 1 104 ? -2.597 4.925 4.540 1.00 97.06 104 LEU A C 1
ATOM 781 O O . LEU A 1 104 ? -3.533 4.825 3.753 1.00 97.06 104 LEU A O 1
ATOM 785 N N . GLN A 1 105 ? -2.719 5.592 5.686 1.00 96.69 105 GLN A N 1
ATOM 786 C CA . GLN A 1 105 ? -3.916 6.357 6.028 1.00 96.69 105 GLN A CA 1
ATOM 787 C C . GLN A 1 105 ? -4.097 7.576 5.111 1.00 96.69 105 GLN A C 1
ATOM 789 O O . GLN A 1 105 ? -5.226 7.877 4.725 1.00 96.69 105 GLN A O 1
ATOM 794 N N . GLY A 1 106 ? -3.001 8.249 4.750 1.00 95.75 106 GLY A N 1
ATOM 795 C CA . GLY A 1 106 ? -2.982 9.407 3.854 1.00 95.75 106 GLY A CA 1
ATOM 796 C C . GLY A 1 106 ? -3.144 9.071 2.370 1.00 95.75 106 GLY A C 1
ATOM 797 O O . GLY A 1 106 ? -3.380 9.976 1.573 1.00 95.75 106 GLY A O 1
ATOM 798 N N . LEU A 1 107 ? -3.091 7.790 1.988 1.00 95.38 107 LEU A N 1
ATOM 799 C CA . LEU A 1 107 ? -3.035 7.332 0.595 1.00 95.38 107 LEU A CA 1
ATOM 800 C C . LEU A 1 107 ? -4.113 7.954 -0.307 1.00 95.38 107 LEU A C 1
ATOM 802 O O . LEU A 1 107 ? -3.860 8.254 -1.473 1.00 95.38 107 LEU A O 1
ATOM 806 N N . GLU A 1 108 ? -5.325 8.160 0.216 1.00 95.00 108 GLU A N 1
ATOM 807 C CA . GLU A 1 108 ? -6.410 8.711 -0.591 1.00 95.00 108 GLU A CA 1
ATOM 808 C C . GLU A 1 108 ? -6.305 10.216 -0.845 1.00 95.00 108 GLU A C 1
ATOM 810 O O . GLU A 1 108 ? -6.636 10.672 -1.946 1.00 95.00 108 GLU A O 1
ATOM 815 N N . ALA A 1 109 ? -5.859 10.960 0.167 1.00 96.25 109 ALA A N 1
ATOM 816 C CA . ALA A 1 109 ? -5.810 12.416 0.174 1.00 96.25 109 ALA A CA 1
ATOM 817 C C . ALA A 1 109 ? -4.476 12.955 -0.362 1.00 96.25 109 ALA A C 1
ATOM 819 O O . ALA A 1 109 ? -4.458 13.956 -1.073 1.00 96.25 109 ALA A O 1
ATOM 820 N N . GLU A 1 110 ? -3.371 12.284 -0.040 1.00 96.62 110 GLU A N 1
ATOM 821 C CA . GLU A 1 110 ? -2.009 12.731 -0.346 1.00 96.62 110 GLU A CA 1
ATOM 822 C C . GLU A 1 110 ? -1.523 12.229 -1.712 1.00 96.62 110 GLU A C 1
ATOM 824 O O . GLU A 1 110 ? -0.653 12.852 -2.317 1.00 96.62 110 GLU A O 1
ATOM 829 N N . CYS A 1 111 ? -2.126 11.157 -2.243 1.00 96.25 111 CYS A N 1
ATOM 830 C CA . CYS A 1 111 ? -1.709 10.524 -3.499 1.00 96.25 111 CYS A CA 1
ATOM 831 C C . CYS A 1 111 ? -2.829 10.519 -4.552 1.00 96.25 111 CYS A C 1
ATOM 833 O O . CYS A 1 111 ? -3.324 9.453 -4.936 1.00 96.25 111 CYS A O 1
ATOM 835 N N . PRO A 1 112 ? -3.251 11.692 -5.064 1.00 95.25 112 PRO A N 1
ATOM 836 C CA . PRO A 1 112 ? -4.346 11.795 -6.032 1.00 95.25 112 PRO A CA 1
ATOM 837 C C . PRO A 1 112 ? -4.041 11.122 -7.378 1.00 95.25 112 PRO A C 1
ATOM 839 O O . PRO A 1 112 ? -4.968 10.785 -8.104 1.00 95.25 112 PRO A O 1
ATOM 842 N N . ALA A 1 113 ? -2.762 10.902 -7.701 1.00 95.81 113 ALA A N 1
ATOM 843 C CA . ALA A 1 113 ? -2.343 10.207 -8.917 1.00 95.81 113 ALA A CA 1
ATOM 844 C C . ALA A 1 113 ? -2.569 8.683 -8.868 1.00 95.81 113 ALA A C 1
ATOM 846 O O . ALA A 1 113 ? -2.587 8.048 -9.917 1.00 95.81 113 ALA A O 1
ATOM 847 N N . LEU A 1 114 ? -2.734 8.094 -7.675 1.00 96.25 114 LEU A N 1
ATOM 848 C CA . LEU A 1 114 ? -3.030 6.669 -7.541 1.00 96.25 114 LEU A CA 1
ATOM 849 C C . LEU A 1 114 ? -4.501 6.406 -7.833 1.00 96.25 114 LEU A C 1
ATOM 851 O O . LEU A 1 114 ? -5.381 6.914 -7.132 1.00 96.25 114 LEU A O 1
ATOM 855 N N . GLU A 1 115 ? -4.761 5.542 -8.806 1.00 96.94 115 GLU A N 1
ATOM 856 C CA . GLU A 1 115 ? -6.114 5.097 -9.112 1.00 96.94 115 GLU A CA 1
ATOM 857 C C . GLU A 1 115 ? -6.698 4.245 -7.978 1.00 96.94 115 GLU A C 1
ATOM 859 O O . GLU A 1 115 ? -5.981 3.557 -7.250 1.00 96.94 115 GLU A O 1
ATOM 864 N N . SER A 1 116 ? -8.027 4.231 -7.848 1.00 96.38 116 SER A N 1
ATOM 865 C CA . SER A 1 116 ? -8.725 3.478 -6.794 1.00 96.38 116 SER A CA 1
ATOM 866 C C . SER A 1 116 ? -8.351 1.991 -6.766 1.00 96.38 116 SER A C 1
ATOM 868 O O . SER A 1 116 ? -8.190 1.418 -5.689 1.00 96.38 116 SER A O 1
ATOM 870 N N . HIS A 1 117 ? -8.155 1.378 -7.937 1.00 97.12 117 HIS A N 1
ATOM 871 C CA . HIS A 1 117 ? -7.750 -0.021 -8.047 1.00 97.12 117 HIS A CA 1
ATOM 872 C C . HIS A 1 117 ? -6.319 -0.249 -7.525 1.00 97.12 117 HIS A C 1
ATOM 874 O O . HIS A 1 117 ? -6.084 -1.199 -6.781 1.00 97.12 117 HIS A O 1
ATOM 880 N N . GLN A 1 118 ? -5.381 0.657 -7.827 1.00 97.44 118 GLN A N 1
ATOM 881 C CA . GLN A 1 118 ? -4.006 0.590 -7.324 1.00 97.44 118 GLN A CA 1
ATOM 882 C C . GLN A 1 118 ? -3.970 0.777 -5.809 1.00 97.44 118 GLN A C 1
ATOM 884 O O . GLN A 1 118 ? -3.265 0.051 -5.118 1.00 97.44 118 GLN A O 1
ATOM 889 N N . ARG A 1 119 ? -4.776 1.702 -5.271 1.00 97.69 119 ARG A N 1
ATOM 890 C CA . ARG A 1 119 ? -4.904 1.909 -3.821 1.00 97.69 119 ARG A CA 1
ATOM 891 C C . ARG A 1 119 ? -5.373 0.640 -3.114 1.00 97.69 119 ARG A C 1
ATOM 893 O O . ARG A 1 119 ? -4.780 0.238 -2.115 1.00 97.69 119 ARG A O 1
ATOM 900 N N . ALA A 1 120 ? -6.396 -0.020 -3.656 1.00 97.94 120 ALA A N 1
ATOM 901 C CA . ALA A 1 120 ? -6.880 -1.290 -3.124 1.00 97.94 120 ALA A CA 1
ATOM 902 C C . ALA A 1 120 ? -5.794 -2.380 -3.171 1.00 97.94 120 ALA A C 1
ATOM 904 O O . ALA A 1 120 ? -5.616 -3.109 -2.192 1.00 97.94 120 ALA A O 1
ATOM 905 N N . GLN A 1 121 ? -5.032 -2.448 -4.266 1.00 98.12 121 GLN A N 1
ATOM 906 C CA . GLN A 1 121 ? -3.937 -3.404 -4.432 1.00 98.12 121 GLN A CA 1
ATOM 907 C C . GLN A 1 121 ? -2.780 -3.136 -3.455 1.00 98.12 121 GLN A C 1
ATOM 909 O O . GLN A 1 121 ? -2.288 -4.064 -2.815 1.00 98.12 121 GLN A O 1
ATOM 914 N N . ILE A 1 122 ? -2.411 -1.868 -3.239 1.00 98.19 122 ILE A N 1
ATOM 915 C CA . ILE A 1 122 ? -1.435 -1.452 -2.221 1.00 98.19 122 ILE A CA 1
ATOM 916 C C . ILE A 1 122 ? -1.891 -1.907 -0.834 1.00 98.19 122 ILE A C 1
ATOM 918 O O . ILE A 1 122 ? -1.126 -2.560 -0.130 1.00 98.19 122 ILE A O 1
ATOM 922 N N . VAL A 1 123 ? -3.142 -1.632 -0.445 1.00 98.12 123 VAL A N 1
ATOM 923 C CA . VAL A 1 123 ? -3.682 -2.043 0.865 1.00 98.12 123 VAL A CA 1
ATOM 924 C C . VAL A 1 123 ? -3.692 -3.563 1.013 1.00 98.12 123 VAL A C 1
ATOM 926 O O . VAL A 1 123 ? -3.350 -4.080 2.079 1.00 98.12 123 VAL A O 1
ATOM 929 N N . LYS A 1 124 ? -4.057 -4.296 -0.046 1.00 97.88 124 LYS A N 1
ATOM 930 C CA . LYS A 1 124 ? -4.014 -5.762 -0.072 1.00 97.88 124 LYS A CA 1
ATOM 931 C C . LYS A 1 124 ? -2.593 -6.268 0.189 1.00 97.88 124 LYS A C 1
ATOM 933 O O . LYS A 1 124 ? -2.395 -7.034 1.129 1.00 97.88 124 LYS A O 1
ATOM 938 N N . ASN A 1 125 ? -1.613 -5.803 -0.583 1.00 97.81 125 ASN A N 1
ATOM 939 C CA . ASN A 1 125 ? -0.221 -6.248 -0.494 1.00 97.81 125 ASN A CA 1
ATOM 940 C C . ASN A 1 125 ? 0.458 -5.812 0.815 1.00 97.81 125 ASN A C 1
ATOM 942 O O . ASN A 1 125 ? 1.207 -6.587 1.413 1.00 97.81 125 ASN A O 1
ATOM 946 N N . ALA A 1 126 ? 0.143 -4.614 1.314 1.00 97.88 126 ALA A N 1
ATOM 947 C CA . ALA A 1 126 ? 0.676 -4.060 2.557 1.00 97.88 126 ALA A CA 1
ATOM 948 C C . ALA A 1 126 ? 0.370 -4.932 3.783 1.00 97.88 126 ALA A C 1
ATOM 950 O O . ALA A 1 126 ? 1.234 -5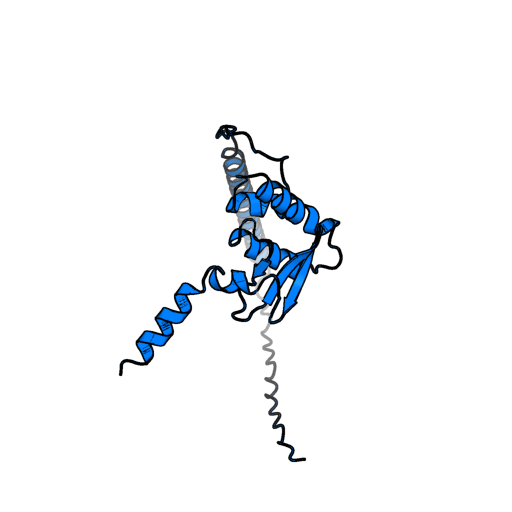.110 4.639 1.00 97.88 126 ALA A O 1
ATOM 951 N N . LYS A 1 127 ? -0.811 -5.558 3.848 1.00 97.62 127 LYS A N 1
ATOM 952 C CA . LYS A 1 127 ? -1.172 -6.481 4.944 1.00 97.62 127 LYS A CA 1
ATOM 953 C C . LYS A 1 127 ? -0.216 -7.666 5.093 1.00 97.62 127 LYS A C 1
ATOM 955 O O . LYS A 1 127 ? -0.135 -8.238 6.175 1.00 97.62 127 LYS A O 1
ATOM 960 N N . HIS A 1 128 ? 0.474 -8.042 4.018 1.00 96.81 128 HIS A N 1
ATOM 961 C CA . HIS A 1 128 ? 1.416 -9.161 3.986 1.00 96.81 128 HIS A CA 1
ATOM 962 C C . HIS A 1 128 ? 2.882 -8.714 4.059 1.00 96.81 128 HIS A C 1
ATOM 964 O O . HIS A 1 128 ? 3.755 -9.525 4.348 1.00 96.81 128 HIS A O 1
ATOM 970 N N . GLN A 1 129 ? 3.160 -7.432 3.814 1.00 96.50 129 GLN A N 1
ATOM 971 C CA . GLN A 1 129 ? 4.505 -6.858 3.699 1.00 96.50 129 GLN A CA 1
ATOM 972 C C . GLN A 1 129 ? 4.666 -5.673 4.663 1.00 96.50 129 GLN A C 1
ATOM 974 O O . GLN A 1 129 ? 5.034 -4.559 4.286 1.00 96.50 129 GLN A O 1
ATOM 979 N N . CYS A 1 130 ? 4.332 -5.921 5.930 1.00 96.25 130 CYS A N 1
ATOM 980 C CA . CYS A 1 130 ? 4.243 -4.918 6.984 1.00 96.25 130 CYS A CA 1
ATOM 981 C C . CYS A 1 130 ? 5.530 -4.097 7.144 1.00 96.25 130 CYS A C 1
ATOM 983 O O . CYS A 1 130 ? 6.579 -4.641 7.484 1.00 96.25 130 CYS A O 1
ATOM 985 N N . GLY A 1 131 ? 5.427 -2.776 6.970 1.00 95.31 131 GLY A N 1
ATOM 986 C CA . GLY A 1 131 ? 6.551 -1.852 7.148 1.00 95.31 131 GLY A CA 1
ATOM 987 C C . GLY A 1 131 ? 7.574 -1.861 6.010 1.00 95.31 131 GLY A C 1
ATOM 988 O O . GLY A 1 131 ? 8.622 -1.234 6.150 1.00 95.31 131 GLY A O 1
ATOM 989 N N . SER A 1 132 ? 7.298 -2.551 4.900 1.00 95.06 132 SER A N 1
ATOM 990 C CA . SER A 1 132 ? 8.184 -2.538 3.738 1.00 95.06 132 SER A CA 1
ATOM 991 C C . SER A 1 132 ? 8.059 -1.227 2.964 1.00 95.06 132 SER A C 1
ATOM 993 O O . SER A 1 132 ? 6.953 -0.771 2.661 1.00 95.06 132 SER A O 1
ATOM 995 N N . TRP A 1 133 ? 9.197 -0.636 2.600 1.00 93.94 133 TRP A N 1
ATOM 996 C CA . TRP A 1 133 ? 9.243 0.503 1.675 1.00 93.94 133 TRP A CA 1
ATOM 997 C C . TRP A 1 133 ? 8.968 0.082 0.228 1.00 93.94 133 TRP A C 1
ATOM 999 O O . TRP A 1 133 ? 8.474 0.882 -0.561 1.00 93.94 133 TRP A O 1
ATOM 1009 N N . CYS A 1 134 ? 9.240 -1.183 -0.096 1.00 97.06 134 CYS A N 1
ATOM 1010 C CA . CYS A 1 134 ? 8.949 -1.800 -1.382 1.00 97.06 134 CYS A CA 1
ATOM 1011 C C . CYS A 1 134 ? 7.796 -2.790 -1.217 1.00 97.06 134 CYS A C 1
ATOM 1013 O O . CYS A 1 134 ? 7.950 -3.832 -0.577 1.00 97.06 134 CYS A O 1
ATOM 1015 N N . LEU A 1 135 ? 6.635 -2.466 -1.773 1.00 97.56 135 LEU A N 1
ATOM 1016 C CA . LEU A 1 135 ? 5.480 -3.352 -1.805 1.00 97.56 135 LEU A CA 1
ATOM 1017 C C . LEU A 1 135 ? 5.434 -4.081 -3.135 1.00 97.56 135 LEU A C 1
ATOM 1019 O O . LEU A 1 135 ? 5.063 -3.501 -4.149 1.00 97.56 135 LEU A O 1
ATOM 1023 N N . TRP A 1 136 ? 5.770 -5.364 -3.125 1.00 97.69 136 TRP A N 1
ATOM 1024 C CA . TRP A 1 136 ? 5.625 -6.203 -4.307 1.00 97.69 136 TRP A CA 1
ATOM 1025 C C . TRP A 1 136 ? 4.162 -6.526 -4.572 1.00 97.69 136 TRP A C 1
ATOM 1027 O O . TRP A 1 136 ? 3.411 -6.787 -3.626 1.00 97.69 136 TRP A O 1
ATOM 1037 N N . ASP A 1 137 ? 3.769 -6.568 -5.843 1.00 97.31 137 ASP A N 1
ATOM 1038 C CA . ASP A 1 137 ? 2.473 -7.124 -6.201 1.00 97.31 137 ASP A CA 1
ATOM 1039 C C . ASP A 1 137 ? 2.494 -8.635 -5.981 1.00 97.31 137 ASP A C 1
ATOM 1041 O O . ASP A 1 137 ? 3.320 -9.342 -6.557 1.00 97.31 137 ASP A O 1
ATOM 1045 N N . LEU A 1 138 ? 1.630 -9.146 -5.106 1.00 96.12 138 LEU A N 1
ATOM 1046 C CA . LEU A 1 138 ? 1.568 -10.574 -4.802 1.00 96.12 138 LEU A CA 1
ATOM 1047 C C . LEU A 1 138 ? 0.768 -11.367 -5.844 1.00 96.12 138 LEU A C 1
ATOM 1049 O O . LEU A 1 138 ? 0.915 -12.583 -5.910 1.00 96.12 138 LEU A O 1
ATOM 1053 N N . ASP A 1 139 ? -0.013 -10.695 -6.694 1.00 95.69 139 ASP A N 1
ATOM 1054 C CA . ASP A 1 139 ? -0.829 -11.355 -7.722 1.00 95.69 139 ASP A CA 1
ATOM 1055 C C . ASP A 1 139 ? -0.069 -11.565 -9.045 1.00 95.69 139 ASP A C 1
ATOM 1057 O O . ASP A 1 139 ? -0.520 -12.314 -9.912 1.00 95.69 139 ASP A O 1
ATOM 1061 N N . VAL A 1 140 ? 1.089 -10.919 -9.211 1.00 94.88 140 VAL A N 1
ATOM 1062 C CA . VAL A 1 140 ? 1.882 -10.955 -10.446 1.00 94.88 140 VAL A CA 1
ATOM 1063 C C . VAL A 1 140 ? 3.254 -11.572 -10.158 1.00 94.88 140 VAL A C 1
ATOM 1065 O O . VAL A 1 140 ? 3.960 -11.077 -9.284 1.00 94.88 140 VAL A O 1
ATOM 1068 N N . PRO A 1 141 ? 3.689 -12.630 -10.868 1.00 91.50 141 PRO A N 1
ATOM 1069 C CA . PRO A 1 141 ? 4.981 -13.279 -10.609 1.00 91.50 141 PRO A CA 1
ATOM 1070 C C . PRO A 1 141 ? 6.197 -12.459 -11.083 1.00 91.50 141 PRO A C 1
ATOM 1072 O O . PRO A 1 141 ? 7.335 -12.830 -10.815 1.00 91.50 141 PRO A O 1
ATOM 1075 N N . ALA A 1 142 ? 5.974 -11.349 -11.788 1.00 93.69 142 ALA A N 1
ATOM 1076 C CA . ALA A 1 142 ? 7.019 -10.442 -12.248 1.00 93.69 142 ALA A CA 1
ATOM 1077 C C . ALA A 1 142 ? 7.472 -9.467 -11.146 1.00 93.69 142 ALA A C 1
ATOM 1079 O O . ALA A 1 142 ? 6.774 -9.247 -10.157 1.00 93.69 142 ALA A O 1
ATOM 1080 N N . ARG A 1 143 ? 8.632 -8.828 -11.352 1.00 95.81 143 ARG A N 1
ATOM 1081 C CA . ARG A 1 143 ? 9.133 -7.740 -10.497 1.00 95.81 143 ARG A CA 1
ATOM 1082 C C . ARG A 1 143 ? 8.318 -6.470 -10.726 1.00 95.81 143 ARG A C 1
ATOM 1084 O O . ARG A 1 143 ? 8.745 -5.562 -11.425 1.00 95.81 143 ARG A O 1
ATOM 1091 N N . VAL A 1 144 ? 7.111 -6.438 -10.189 1.00 97.19 144 VAL A N 1
ATOM 1092 C CA . VAL A 1 144 ? 6.222 -5.280 -10.256 1.00 97.19 144 VAL A CA 1
ATOM 1093 C C . VAL A 1 144 ? 5.724 -4.958 -8.857 1.00 97.19 144 VAL A C 1
ATOM 1095 O O . VAL A 1 144 ? 5.599 -5.841 -8.001 1.00 97.19 144 VAL A O 1
ATOM 1098 N N . GLY A 1 145 ? 5.468 -3.685 -8.600 1.00 97.81 145 GLY A N 1
ATOM 1099 C CA . GLY A 1 145 ? 5.034 -3.259 -7.283 1.00 97.81 145 GLY A CA 1
ATOM 1100 C C . GLY A 1 145 ? 5.018 -1.753 -7.137 1.00 97.81 145 GLY A C 1
ATOM 1101 O O . GLY A 1 145 ? 4.901 -1.017 -8.114 1.00 97.81 145 GLY A O 1
ATOM 1102 N N . TRP A 1 146 ? 5.143 -1.305 -5.894 1.00 98.25 146 TRP A N 1
ATOM 1103 C CA . TRP A 1 146 ? 5.184 0.099 -5.536 1.00 98.25 146 TRP A CA 1
ATOM 1104 C C . TRP A 1 146 ? 6.327 0.382 -4.574 1.00 98.25 146 TRP A C 1
ATOM 1106 O O . TRP A 1 146 ? 6.553 -0.365 -3.623 1.00 98.25 146 TRP A O 1
ATOM 1116 N N . TYR A 1 147 ? 7.012 1.495 -4.789 1.00 97.56 147 TYR A N 1
ATOM 1117 C CA . TYR A 1 147 ? 8.045 1.997 -3.896 1.00 97.56 147 TYR A CA 1
ATOM 1118 C C . TYR A 1 147 ? 7.564 3.273 -3.20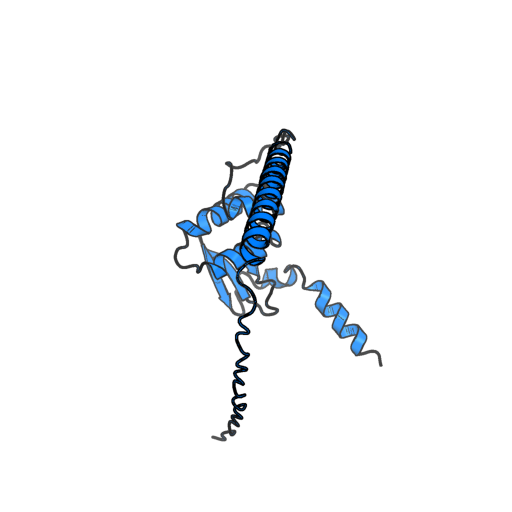8 1.00 97.56 147 TYR A C 1
ATOM 1120 O O . TYR A 1 147 ? 6.996 4.165 -3.844 1.00 97.56 147 TYR A O 1
ATOM 1128 N N . LEU A 1 148 ? 7.772 3.363 -1.897 1.00 96.69 148 LEU A N 1
ATOM 1129 C CA . LEU A 1 148 ? 7.387 4.526 -1.113 1.00 96.69 148 LEU A CA 1
ATOM 1130 C C . LEU A 1 148 ? 8.367 5.687 -1.334 1.00 96.69 148 LEU A C 1
ATOM 1132 O O . LEU A 1 148 ? 9.488 5.671 -0.833 1.00 96.69 148 LEU A O 1
ATOM 1136 N N . THR A 1 149 ? 7.917 6.727 -2.038 1.00 94.94 149 THR A N 1
ATOM 1137 C CA . THR A 1 149 ? 8.653 7.984 -2.235 1.00 94.94 149 THR A CA 1
ATOM 1138 C C . THR A 1 149 ? 7.915 9.135 -1.556 1.00 94.94 149 THR A C 1
ATOM 1140 O O . THR A 1 149 ? 6.884 9.609 -2.037 1.00 94.94 149 THR A O 1
ATOM 1143 N N . GLY A 1 150 ? 8.445 9.613 -0.428 1.00 93.00 150 GLY A N 1
ATOM 1144 C CA . GLY A 1 150 ? 7.783 10.655 0.361 1.00 93.00 150 GLY A CA 1
ATOM 1145 C C . GLY A 1 150 ? 6.467 10.139 0.964 1.00 93.00 150 GLY A C 1
ATOM 1146 O O . GLY A 1 150 ? 6.505 9.121 1.654 1.00 93.00 150 GLY A O 1
ATOM 1147 N N . PRO A 1 151 ? 5.316 10.801 0.729 1.00 95.00 151 PRO A N 1
ATOM 1148 C CA . PRO A 1 151 ? 4.022 10.340 1.232 1.00 95.00 151 PRO A CA 1
ATOM 1149 C C . PRO A 1 151 ? 3.337 9.307 0.324 1.00 95.00 151 PRO A C 1
ATOM 1151 O O . PRO A 1 151 ? 2.267 8.816 0.674 1.00 95.00 151 PRO A O 1
ATOM 1154 N N . CYS A 1 152 ? 3.899 8.992 -0.851 1.00 96.94 152 CYS A N 1
ATOM 1155 C CA . CYS A 1 152 ? 3.189 8.225 -1.870 1.00 96.94 152 CYS A CA 1
ATOM 1156 C C . CYS A 1 152 ? 3.941 7.006 -2.378 1.00 96.94 152 CYS A C 1
ATOM 1158 O O . CYS A 1 152 ? 5.153 7.008 -2.573 1.00 96.94 152 CYS A O 1
ATOM 1160 N N . PHE A 1 153 ? 3.162 5.969 -2.658 1.00 97.12 153 PHE A N 1
ATOM 1161 C CA . PHE A 1 153 ? 3.605 4.777 -3.357 1.00 97.12 153 PHE A CA 1
ATOM 1162 C C . PHE A 1 153 ? 3.611 5.035 -4.865 1.00 97.12 153 PHE A C 1
ATOM 1164 O O . PHE A 1 153 ? 2.579 5.362 -5.449 1.00 97.12 153 PHE A O 1
ATOM 1171 N N . VAL A 1 154 ? 4.777 4.889 -5.487 1.00 97.38 154 VAL A N 1
ATOM 1172 C CA . VAL A 1 154 ? 4.978 5.052 -6.931 1.00 97.38 154 VAL A CA 1
ATOM 1173 C C . VAL A 1 154 ? 5.104 3.665 -7.558 1.00 97.38 154 VAL A C 1
ATOM 1175 O O . VAL A 1 154 ? 5.914 2.874 -7.068 1.00 97.38 154 VAL A O 1
ATOM 1178 N N . PRO A 1 155 ? 4.313 3.335 -8.594 1.00 97.62 155 PRO A N 1
ATOM 1179 C CA . PRO A 1 155 ? 4.407 2.038 -9.244 1.00 97.62 155 PRO A CA 1
ATOM 1180 C C . PRO A 1 155 ? 5.746 1.888 -9.972 1.00 97.62 155 PRO A C 1
ATOM 1182 O O . PRO A 1 155 ? 6.268 2.851 -10.535 1.00 97.62 155 PRO A O 1
ATOM 1185 N N . PHE A 1 156 ? 6.273 0.670 -9.996 1.00 97.75 156 PHE A N 1
ATOM 1186 C CA . PHE A 1 156 ? 7.425 0.310 -10.809 1.00 97.75 156 PHE A CA 1
ATOM 1187 C C . PHE A 1 156 ? 7.200 -1.037 -11.498 1.00 97.75 156 PHE A C 1
ATOM 1189 O O . PHE A 1 156 ? 6.503 -1.918 -10.985 1.00 97.75 156 PHE A O 1
ATOM 1196 N N . GLU A 1 157 ? 7.827 -1.190 -12.662 1.00 97.38 157 GLU A N 1
ATOM 1197 C CA . GLU A 1 157 ? 7.797 -2.408 -13.464 1.00 97.38 157 GLU A CA 1
ATOM 1198 C C . GLU A 1 157 ? 9.223 -2.812 -13.848 1.00 97.38 157 GLU A C 1
ATOM 1200 O O . GLU A 1 157 ? 10.006 -1.998 -14.338 1.00 97.38 157 GLU A O 1
ATOM 1205 N N . GLY A 1 158 ? 9.563 -4.082 -13.638 1.00 95.81 158 GLY A N 1
ATOM 1206 C CA . GLY A 1 158 ? 10.895 -4.615 -13.895 1.00 95.81 158 GLY A CA 1
ATOM 1207 C C . GLY A 1 158 ? 11.869 -4.399 -12.734 1.00 95.81 158 GLY A C 1
ATOM 1208 O O . GLY A 1 158 ? 11.501 -4.430 -11.563 1.00 95.81 158 GLY A O 1
ATOM 1209 N N . SER A 1 159 ? 13.151 -4.258 -13.066 1.00 95.94 159 SER A N 1
ATOM 1210 C CA . SER A 1 159 ? 14.216 -4.071 -12.075 1.00 95.94 159 SER A CA 1
ATOM 1211 C C . SER A 1 159 ? 14.116 -2.689 -11.428 1.00 95.94 159 SER A C 1
ATOM 1213 O O . SER A 1 159 ? 14.058 -1.680 -12.132 1.00 95.94 159 SER A O 1
ATOM 1215 N N . HIS A 1 160 ? 14.130 -2.643 -10.095 1.00 96.88 160 HIS A N 1
ATOM 1216 C CA . HIS A 1 160 ? 14.167 -1.401 -9.326 1.00 96.88 160 HIS A CA 1
ATOM 1217 C C . HIS A 1 160 ? 15.382 -1.407 -8.385 1.00 96.88 160 HIS A C 1
ATOM 1219 O O . HIS A 1 160 ? 15.487 -2.306 -7.544 1.00 96.88 160 HIS A O 1
ATOM 1225 N N . PRO A 1 161 ? 16.283 -0.408 -8.462 1.00 96.12 161 PRO A N 1
ATOM 1226 C CA . PRO A 1 161 ? 17.576 -0.440 -7.771 1.00 96.12 161 PRO A CA 1
ATOM 1227 C C . PRO A 1 161 ? 17.434 -0.613 -6.252 1.00 96.12 161 PRO A C 1
ATOM 1229 O O . PRO A 1 161 ? 18.153 -1.406 -5.646 1.00 96.12 161 PRO A O 1
ATOM 1232 N N . ASP A 1 162 ? 16.444 0.051 -5.650 1.00 95.75 162 ASP A N 1
ATOM 1233 C CA . ASP A 1 162 ? 16.225 -0.002 -4.201 1.00 95.75 162 ASP A CA 1
ATOM 1234 C C . ASP A 1 162 ? 15.334 -1.161 -3.749 1.00 95.75 162 ASP A C 1
ATOM 1236 O O . ASP A 1 162 ? 15.295 -1.466 -2.562 1.00 95.75 162 ASP A O 1
ATOM 1240 N N . CYS A 1 163 ? 14.604 -1.820 -4.652 1.00 97.00 163 CYS A N 1
ATOM 1241 C CA . CYS A 1 163 ? 13.669 -2.873 -4.248 1.00 97.00 163 CYS A CA 1
ATOM 1242 C C . CYS A 1 163 ? 14.200 -4.263 -4.545 1.00 97.00 163 CYS A C 1
ATOM 1244 O O . CYS A 1 163 ? 13.958 -5.167 -3.753 1.00 97.00 163 CYS A O 1
ATOM 1246 N N . ASP A 1 164 ? 14.983 -4.437 -5.609 1.00 95.38 164 ASP A N 1
ATOM 1247 C CA . ASP A 1 164 ? 15.417 -5.749 -6.094 1.00 95.38 164 ASP A CA 1
ATOM 1248 C C . ASP A 1 164 ? 16.112 -6.610 -5.028 1.00 95.38 164 ASP A C 1
ATOM 1250 O O . ASP A 1 164 ? 15.955 -7.831 -5.029 1.00 95.38 164 ASP A O 1
ATOM 1254 N N . HIS A 1 165 ? 16.810 -5.999 -4.066 1.00 94.56 165 HIS A N 1
ATOM 1255 C CA . HIS A 1 165 ? 17.455 -6.728 -2.970 1.00 94.56 165 HIS A CA 1
ATOM 1256 C C . HIS A 1 165 ? 16.469 -7.366 -1.972 1.00 94.56 165 HIS A C 1
ATOM 1258 O O . HIS A 1 165 ? 16.837 -8.304 -1.266 1.00 94.56 165 HIS A O 1
ATOM 1264 N N . TRP A 1 166 ? 15.211 -6.913 -1.943 1.00 92.25 166 TRP A N 1
ATOM 1265 C CA . TRP A 1 166 ? 14.126 -7.476 -1.133 1.00 92.25 166 TRP A CA 1
ATOM 1266 C C . TRP A 1 166 ? 13.234 -8.459 -1.894 1.00 92.25 166 TRP A C 1
ATOM 1268 O O . TRP A 1 166 ? 12.321 -9.022 -1.291 1.00 92.25 166 TRP A O 1
ATOM 1278 N N . TRP A 1 167 ? 13.463 -8.692 -3.191 1.00 92.50 167 TRP A N 1
ATOM 1279 C CA . TRP A 1 167 ? 12.619 -9.590 -3.993 1.00 92.50 167 TRP A CA 1
ATOM 1280 C C . TRP A 1 167 ? 12.524 -10.998 -3.389 1.00 92.50 167 TRP A C 1
ATOM 1282 O O . TRP A 1 167 ? 11.443 -11.568 -3.284 1.00 92.50 167 TRP A O 1
ATOM 1292 N N . THR A 1 168 ? 13.643 -11.526 -2.891 1.00 90.38 168 THR A N 1
ATOM 1293 C CA . THR A 1 168 ? 13.718 -12.855 -2.256 1.00 90.38 168 THR A CA 1
ATOM 1294 C C . THR A 1 168 ? 12.994 -12.933 -0.907 1.00 90.38 168 THR A C 1
ATOM 1296 O O . THR A 1 168 ? 12.843 -14.015 -0.350 1.00 90.38 168 THR A O 1
ATOM 1299 N N . LYS A 1 169 ? 12.551 -11.796 -0.355 1.00 89.50 169 LYS A N 1
ATOM 1300 C CA . LYS A 1 169 ? 11.736 -11.713 0.868 1.00 89.50 169 LYS A CA 1
ATOM 1301 C C . LYS A 1 169 ? 10.244 -11.542 0.571 1.00 89.50 169 LYS A C 1
ATOM 1303 O O . LYS A 1 169 ? 9.461 -11.387 1.508 1.00 89.50 169 LYS A O 1
ATOM 1308 N N . ARG A 1 170 ? 9.842 -11.557 -0.706 1.00 90.69 170 ARG A N 1
ATOM 1309 C CA . ARG A 1 170 ? 8.442 -11.465 -1.132 1.00 90.69 170 ARG A CA 1
ATOM 1310 C C . ARG A 1 170 ? 7.653 -12.680 -0.613 1.00 90.69 170 ARG A C 1
ATOM 1312 O O . ARG A 1 170 ? 8.021 -13.815 -0.922 1.00 90.69 170 ARG A O 1
ATOM 1319 N N . PRO A 1 171 ? 6.560 -12.468 0.141 1.00 90.88 171 PRO A N 1
ATOM 1320 C CA . PRO A 1 171 ? 5.699 -13.559 0.586 1.00 90.88 171 PRO A CA 1
ATOM 1321 C C . PRO A 1 171 ? 5.179 -14.400 -0.588 1.00 90.88 171 PRO A C 1
ATOM 1323 O O . PRO A 1 171 ? 4.788 -13.851 -1.615 1.00 90.88 171 PRO A O 1
ATOM 1326 N N . GLY A 1 172 ? 5.144 -15.724 -0.417 1.00 83.88 172 GLY A N 1
ATOM 1327 C CA . GLY A 1 172 ? 4.599 -16.657 -1.411 1.00 83.88 172 GLY A CA 1
ATOM 1328 C C . GLY A 1 172 ? 5.582 -17.143 -2.482 1.00 83.88 172 GLY A C 1
ATOM 1329 O O . GLY A 1 172 ? 5.188 -17.961 -3.304 1.00 83.88 172 GLY A O 1
ATOM 1330 N N . HIS A 1 173 ? 6.848 -16.705 -2.469 1.00 67.75 173 HIS A N 1
ATOM 1331 C CA . HIS A 1 173 ? 7.859 -17.212 -3.409 1.00 67.75 173 HIS A CA 1
ATOM 1332 C C . HIS A 1 173 ? 8.233 -18.685 -3.145 1.00 67.75 173 HIS A C 1
ATOM 1334 O O . HIS A 1 173 ? 8.548 -19.413 -4.078 1.00 67.75 173 HIS A O 1
ATOM 1340 N N . GLU A 1 174 ? 8.152 -19.141 -1.893 1.00 60.97 174 GLU A N 1
ATOM 1341 C CA . GLU A 1 174 ? 8.606 -20.481 -1.483 1.00 60.97 174 GLU A CA 1
ATOM 1342 C C . GLU A 1 174 ? 7.769 -21.630 -2.077 1.00 60.97 174 GLU A C 1
ATOM 1344 O O . GLU A 1 174 ? 8.256 -22.745 -2.159 1.00 60.97 174 GLU A O 1
ATOM 1349 N N . GLN A 1 175 ? 6.532 -21.384 -2.525 1.00 54.00 175 GLN A N 1
ATOM 1350 C CA . GLN A 1 175 ? 5.647 -22.457 -3.014 1.00 54.00 175 GLN A CA 1
ATOM 1351 C C . GLN A 1 175 ? 5.793 -22.770 -4.508 1.00 54.00 175 GLN A C 1
ATOM 1353 O O . GLN A 1 175 ? 5.194 -23.734 -4.975 1.00 54.00 175 GLN A O 1
ATOM 1358 N N . ILE A 1 176 ? 6.528 -21.958 -5.271 1.00 56.31 176 ILE A N 1
ATOM 1359 C CA . ILE A 1 176 ? 6.665 -22.173 -6.720 1.00 56.31 176 ILE A CA 1
ATOM 1360 C C . ILE A 1 176 ? 7.811 -23.148 -7.012 1.00 56.31 176 ILE A C 1
ATOM 1362 O O . ILE A 1 176 ? 7.657 -24.016 -7.866 1.00 56.31 176 ILE A O 1
ATOM 1366 N N . ASP A 1 177 ? 8.906 -23.065 -6.255 1.00 55.34 177 ASP A N 1
ATOM 1367 C CA . ASP A 1 177 ? 10.094 -23.894 -6.492 1.00 55.34 177 ASP A CA 1
ATOM 1368 C C . ASP A 1 177 ? 9.844 -25.381 -6.156 1.00 55.34 177 ASP A C 1
ATOM 1370 O O . ASP A 1 177 ? 10.389 -26.264 -6.813 1.00 55.34 177 ASP A O 1
ATOM 1374 N N . ASP A 1 178 ? 8.949 -25.674 -5.204 1.00 55.62 178 ASP A N 1
ATOM 1375 C CA . ASP A 1 178 ? 8.611 -27.054 -4.825 1.00 55.62 178 ASP A CA 1
ATOM 1376 C C . ASP A 1 178 ? 7.722 -27.768 -5.864 1.00 55.62 178 ASP A C 1
ATOM 1378 O O . ASP A 1 178 ? 7.727 -28.995 -5.940 1.00 55.62 178 ASP A O 1
ATOM 1382 N N . LEU A 1 179 ? 6.964 -27.031 -6.687 1.00 55.88 179 LEU A N 1
ATOM 1383 C CA . LEU A 1 179 ? 6.036 -27.629 -7.659 1.00 55.88 179 LEU A CA 1
ATOM 1384 C C . LEU A 1 179 ? 6.692 -27.967 -9.002 1.00 55.88 179 LEU A C 1
ATOM 1386 O O . LEU A 1 179 ? 6.211 -28.860 -9.693 1.00 55.88 179 LEU A O 1
ATOM 1390 N N . GLU A 1 180 ? 7.788 -27.304 -9.378 1.00 56.41 180 GLU A N 1
ATOM 1391 C CA . GLU A 1 180 ? 8.537 -27.673 -10.592 1.00 56.41 180 GLU A CA 1
ATOM 1392 C C . GLU A 1 180 ? 9.473 -28.875 -10.377 1.00 56.41 180 GLU A C 1
ATOM 1394 O O . GLU A 1 180 ? 9.907 -29.499 -11.347 1.00 56.41 180 GLU A O 1
ATOM 1399 N N . GLN A 1 181 ? 9.777 -29.240 -9.127 1.00 54.50 181 GLN A N 1
ATOM 1400 C CA . GLN A 1 181 ? 10.710 -30.329 -8.831 1.00 54.50 181 GLN A CA 1
ATOM 1401 C C . GLN A 1 181 ? 10.076 -31.729 -8.981 1.00 54.50 181 GLN A C 1
ATOM 1403 O O . GLN A 1 181 ? 10.781 -32.676 -9.338 1.00 54.50 181 GLN A O 1
ATOM 1408 N N . ASP A 1 182 ? 8.761 -31.866 -8.772 1.00 55.78 182 ASP A N 1
ATOM 1409 C CA . ASP A 1 182 ? 8.060 -33.162 -8.823 1.00 55.78 182 ASP A CA 1
ATOM 1410 C C . ASP A 1 182 ? 7.717 -33.627 -10.255 1.00 55.78 182 ASP A C 1
ATOM 1412 O O . ASP A 1 182 ? 7.591 -34.828 -10.496 1.00 55.78 182 ASP A O 1
ATOM 1416 N N . ASP A 1 183 ? 7.653 -32.718 -11.233 1.00 57.81 183 ASP A N 1
ATOM 1417 C CA . ASP A 1 183 ? 7.329 -33.056 -12.632 1.00 57.81 183 ASP A CA 1
ATOM 1418 C C . ASP A 1 183 ? 8.554 -33.479 -13.475 1.00 57.81 183 ASP A C 1
ATOM 1420 O O . ASP A 1 183 ? 8.412 -33.875 -14.635 1.00 57.81 183 ASP A O 1
ATOM 1424 N N . LEU A 1 184 ? 9.768 -33.437 -12.909 1.00 59.47 184 LEU A N 1
ATOM 1425 C CA . LEU A 1 184 ? 11.015 -33.846 -13.582 1.00 59.47 184 LEU A CA 1
ATOM 1426 C C . LEU A 1 184 ? 11.580 -35.188 -13.086 1.00 59.47 184 LEU A C 1
ATOM 1428 O O . LEU A 1 184 ? 12.648 -35.610 -13.535 1.00 59.47 184 LEU A O 1
ATOM 1432 N N . ALA A 1 185 ? 10.868 -35.877 -12.195 1.00 57.03 185 ALA A N 1
ATOM 1433 C CA . ALA A 1 185 ? 11.223 -37.206 -11.705 1.00 57.03 185 ALA A CA 1
ATOM 1434 C C . ALA A 1 185 ? 10.375 -38.309 -12.374 1.00 57.03 185 ALA A C 1
ATOM 1436 O O . ALA A 1 185 ? 9.669 -39.048 -11.688 1.00 57.03 185 ALA A O 1
ATOM 1437 N N . ILE A 1 186 ? 10.434 -38.432 -13.709 1.00 53.78 186 ILE A N 1
ATOM 1438 C CA . ILE A 1 186 ? 9.912 -39.597 -14.457 1.00 53.78 186 ILE A CA 1
ATOM 1439 C C . ILE A 1 186 ? 10.930 -40.052 -15.501 1.00 53.78 186 ILE A C 1
ATOM 1441 O O . ILE A 1 186 ? 11.362 -39.207 -16.317 1.00 53.78 186 ILE A O 1
#

Secondary structure (DSSP, 8-state):
--PPPP---PPPPPPP-----------TTTHHHHHHHHHHHHHHHHHHHHHHHHHHHHHHSSSSS-------S---SPP-HHHHHHHHHH---SHHHHHHHHHHHHHHHH-TTS-HHHHHHHHHHHTTSTT-SEEE-SS-SSSEEEEEETTEEEEEES--TTTGGGGGG-TTTHHHHHHHHGGG--

Sequence (186 aa):
MLGLPVNTRAPPRSTRRALSSSAGSTSSWTSRRYLVLVLFCMAGALVVFLNAQSAKSARLGRRSLSRPRTSSGLYGKDRVGAGAEVERACGERNKGLTLWLDVLQGLEAECPALESHQRAQIVKNAKHQCGSWCLWDLDVPARVGWYLTGPCFVPFEGSHPDCDHWWTKRPGHEQIDDLEQDDLAI

Radius of gyration: 28.95 Å; chains: 1; bounding box: 81×52×70 Å